Protein AF-A0A5E4IE81-F1 (afdb_monomer)

pLDDT: mean 76.01, std 22.91, range [26.14, 97.25]

Structure (mmCIF, N/CA/C/O backbone):
data_AF-A0A5E4IE81-F1
#
_entry.id   AF-A0A5E4IE81-F1
#
loop_
_atom_site.group_PDB
_atom_site.id
_atom_site.type_symbol
_atom_site.label_atom_id
_atom_site.label_alt_id
_atom_site.label_comp_id
_atom_site.label_asym_id
_atom_site.label_entity_id
_atom_site.label_seq_id
_atom_site.pdbx_PDB_ins_code
_atom_site.Cartn_x
_atom_site.Cartn_y
_atom_site.Cartn_z
_atom_site.occupancy
_atom_site.B_iso_or_equiv
_atom_site.auth_seq_id
_atom_site.auth_comp_id
_atom_site.auth_asym_id
_atom_site.auth_atom_id
_atom_site.pdbx_PDB_model_num
ATOM 1 N N . MET A 1 1 ? -57.853 -5.434 -10.251 1.00 49.66 1 MET A N 1
ATOM 2 C CA . MET A 1 1 ? -56.958 -4.523 -9.493 1.00 49.66 1 MET A CA 1
ATOM 3 C C . MET A 1 1 ? -55.777 -5.216 -8.782 1.00 49.66 1 MET A C 1
ATOM 5 O O . MET A 1 1 ? -55.184 -4.600 -7.914 1.00 49.66 1 MET A O 1
ATOM 9 N N . LYS A 1 2 ? -55.363 -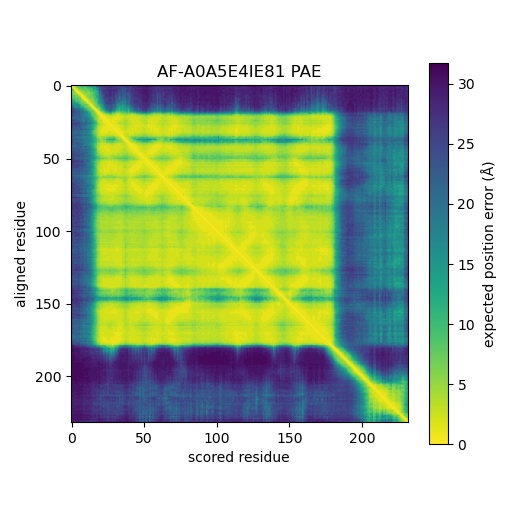6.448 -9.141 1.00 47.16 2 LYS A N 1
ATOM 10 C CA . LYS A 1 2 ? -54.196 -7.113 -8.507 1.00 47.16 2 LYS A CA 1
ATOM 11 C C . LYS A 1 2 ? -52.897 -7.062 -9.327 1.00 47.16 2 LYS A C 1
ATOM 13 O O . LYS A 1 2 ? -51.832 -7.285 -8.775 1.00 47.16 2 LYS A O 1
ATOM 18 N N . ILE A 1 3 ? -52.977 -6.727 -10.617 1.00 51.88 3 ILE A N 1
ATOM 19 C CA . ILE A 1 3 ? -51.816 -6.745 -11.526 1.00 51.88 3 ILE A CA 1
ATOM 20 C C . ILE A 1 3 ? -51.039 -5.414 -11.497 1.00 51.88 3 ILE A C 1
ATOM 22 O O . ILE A 1 3 ? -49.832 -5.402 -11.692 1.00 51.88 3 ILE A O 1
ATOM 26 N N . ILE A 1 4 ? -51.696 -4.298 -11.158 1.00 53.75 4 ILE A N 1
ATOM 27 C CA . ILE A 1 4 ? -51.048 -2.973 -11.114 1.00 53.75 4 ILE A CA 1
ATOM 28 C C . ILE A 1 4 ? -50.139 -2.826 -9.878 1.00 53.75 4 ILE A C 1
ATOM 30 O O . ILE A 1 4 ? -49.124 -2.142 -9.942 1.00 53.75 4 ILE A O 1
ATOM 34 N N . LEU A 1 5 ? -50.435 -3.530 -8.775 1.00 49.44 5 LEU A N 1
ATOM 35 C CA . LEU A 1 5 ? -49.613 -3.468 -7.558 1.00 49.44 5 LEU A CA 1
ATOM 36 C C . LEU A 1 5 ? -48.258 -4.187 -7.710 1.00 49.44 5 LEU A C 1
ATOM 38 O O . LEU A 1 5 ? -47.290 -3.804 -7.063 1.00 49.44 5 LEU A O 1
ATOM 42 N N . ALA A 1 6 ? -48.172 -5.198 -8.582 1.00 52.25 6 ALA A N 1
ATOM 43 C CA . ALA A 1 6 ? -46.935 -5.944 -8.816 1.00 52.25 6 ALA A CA 1
ATOM 44 C C . ALA A 1 6 ? -45.912 -5.150 -9.650 1.00 52.25 6 ALA A C 1
ATOM 46 O O . ALA A 1 6 ? -44.710 -5.318 -9.468 1.00 52.25 6 ALA A O 1
ATOM 47 N N . LEU A 1 7 ? -46.372 -4.240 -10.519 1.00 50.12 7 LEU A N 1
ATOM 48 C CA . LEU A 1 7 ? -45.485 -3.430 -11.362 1.00 50.12 7 LEU A CA 1
ATOM 49 C C . LEU A 1 7 ? -44.763 -2.313 -10.592 1.00 50.12 7 LEU A C 1
ATOM 51 O O . LEU A 1 7 ? -43.668 -1.920 -10.980 1.00 50.12 7 LEU A O 1
ATOM 55 N N . ILE A 1 8 ? -45.335 -1.830 -9.485 1.00 52.66 8 ILE A N 1
ATOM 56 C CA . ILE A 1 8 ? -44.726 -0.767 -8.667 1.00 52.66 8 ILE A CA 1
ATOM 57 C C . ILE A 1 8 ? -43.606 -1.324 -7.770 1.00 52.66 8 ILE A C 1
ATOM 59 O O . ILE A 1 8 ? -42.624 -0.632 -7.521 1.00 52.66 8 ILE A O 1
ATOM 63 N N . VAL A 1 9 ? -43.694 -2.591 -7.345 1.00 52.81 9 VAL A N 1
ATOM 64 C CA . VAL A 1 9 ? -42.666 -3.235 -6.502 1.00 52.81 9 VAL A CA 1
ATOM 65 C C . VAL A 1 9 ? -41.432 -3.655 -7.313 1.00 52.81 9 VAL A C 1
ATOM 67 O O . VAL A 1 9 ? -40.317 -3.591 -6.805 1.00 52.81 9 VAL A O 1
ATOM 70 N N . VAL A 1 10 ? -41.593 -4.008 -8.594 1.00 51.81 10 VAL A N 1
ATOM 71 C CA . VAL A 1 10 ? -40.460 -4.354 -9.478 1.00 51.81 10 VAL A CA 1
ATOM 72 C C . VAL A 1 10 ? -39.675 -3.111 -9.927 1.00 51.81 10 VAL A C 1
ATOM 74 O O . VAL A 1 10 ? -38.474 -3.206 -10.157 1.00 51.81 10 VAL A O 1
ATOM 77 N N . LEU A 1 11 ? -40.299 -1.926 -9.972 1.00 46.25 11 LEU A N 1
ATOM 78 C CA . LEU A 1 11 ? -39.605 -0.681 -10.335 1.00 46.25 11 LEU A CA 1
ATOM 79 C C . LEU A 1 11 ? -38.707 -0.112 -9.217 1.00 46.25 11 LEU A C 1
ATOM 81 O O . LEU A 1 11 ? -37.882 0.755 -9.491 1.00 46.25 11 LEU A O 1
ATOM 85 N N . MET A 1 12 ? -38.847 -0.583 -7.972 1.00 49.00 12 MET A N 1
ATOM 86 C CA . MET A 1 12 ? -38.053 -0.108 -6.826 1.00 49.00 12 MET A CA 1
ATOM 87 C C . MET A 1 12 ? -36.739 -0.882 -6.609 1.00 49.00 12 MET A C 1
ATOM 89 O O . MET A 1 12 ? -36.007 -0.572 -5.674 1.00 49.00 12 MET A O 1
ATOM 93 N N . LEU A 1 13 ? -36.418 -1.879 -7.444 1.00 50.22 13 LEU A N 1
ATOM 94 C CA . LEU A 1 13 ? -35.342 -2.846 -7.172 1.00 50.22 13 LEU A CA 1
ATOM 95 C C . LEU A 1 13 ? -34.022 -2.629 -7.923 1.00 50.22 13 LEU A C 1
ATOM 97 O O . LEU A 1 13 ? -33.132 -3.470 -7.827 1.00 50.22 13 LEU A O 1
ATOM 101 N N . SER A 1 14 ? -33.839 -1.530 -8.651 1.00 43.72 14 SER A N 1
ATOM 102 C CA . SER A 1 14 ? -32.609 -1.382 -9.443 1.00 43.72 14 SER A CA 1
ATOM 103 C C . SER A 1 14 ? -32.231 0.063 -9.732 1.00 43.72 14 SER A C 1
ATOM 105 O O . SER A 1 14 ? -31.938 0.422 -10.869 1.0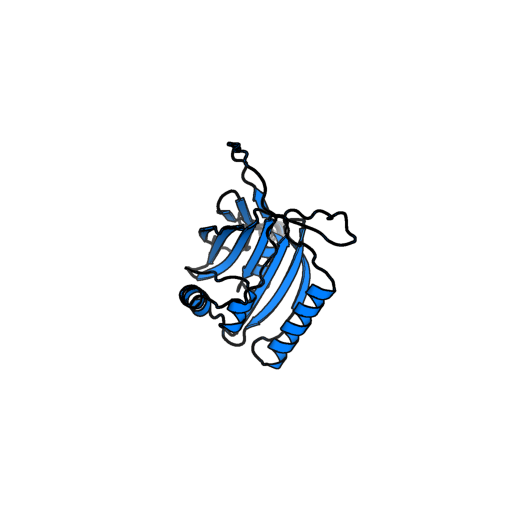0 43.72 14 SER A O 1
ATOM 107 N N . ILE A 1 15 ? -32.182 0.893 -8.692 1.00 46.88 15 ILE A N 1
ATOM 108 C CA . ILE A 1 15 ? -31.248 2.020 -8.701 1.00 46.88 15 ILE A CA 1
ATOM 109 C C . ILE A 1 15 ? -30.020 1.537 -7.939 1.00 46.88 15 ILE A C 1
ATOM 111 O O . ILE A 1 15 ? -29.816 1.860 -6.772 1.00 46.88 15 ILE A O 1
ATOM 115 N N . SER A 1 16 ? -29.205 0.716 -8.602 1.00 47.50 16 SER A N 1
ATOM 116 C CA . SER A 1 16 ? -27.795 0.634 -8.242 1.00 47.50 16 SER A CA 1
ATOM 117 C C . SER A 1 16 ? -27.247 2.024 -8.528 1.00 47.50 16 SER A C 1
ATOM 119 O O . SER A 1 16 ? -26.915 2.337 -9.671 1.00 47.50 16 SER A O 1
ATOM 121 N N . ALA A 1 17 ? -27.266 2.905 -7.529 1.00 47.84 17 ALA A N 1
ATOM 122 C CA . ALA A 1 17 ? -26.530 4.150 -7.592 1.00 47.84 17 ALA A CA 1
ATOM 123 C C . ALA A 1 17 ? -25.060 3.746 -7.728 1.00 47.84 17 ALA A C 1
ATOM 125 O O . ALA A 1 17 ? -24.395 3.444 -6.743 1.00 47.84 17 ALA A O 1
ATOM 126 N N . SER A 1 18 ? -24.588 3.618 -8.969 1.00 51.00 18 SER A N 1
ATOM 127 C CA . SER A 1 18 ? -23.171 3.472 -9.253 1.00 51.00 18 SER A CA 1
ATOM 128 C C . SER A 1 18 ? -22.566 4.799 -8.838 1.00 51.00 18 SER A C 1
ATOM 130 O O . SER A 1 18 ? -22.680 5.785 -9.570 1.00 51.00 18 SER A O 1
ATOM 132 N N . ALA A 1 19 ? -22.020 4.853 -7.623 1.00 62.94 19 ALA A N 1
ATOM 133 C CA . ALA A 1 19 ? -21.201 5.974 -7.213 1.00 62.94 19 ALA A CA 1
ATOM 134 C C . ALA A 1 19 ? -20.136 6.151 -8.300 1.00 62.94 19 ALA A C 1
ATOM 136 O O . ALA A 1 19 ? -19.524 5.186 -8.763 1.00 62.94 19 ALA A O 1
ATOM 137 N N . LYS A 1 20 ? -20.019 7.374 -8.820 1.00 75.38 20 LYS A N 1
ATOM 138 C CA . LYS A 1 20 ? -18.990 7.683 -9.808 1.00 75.38 20 LYS A CA 1
ATOM 139 C C . LYS A 1 20 ? -17.636 7.408 -9.139 1.00 75.38 20 LYS A C 1
ATOM 141 O O . LYS A 1 20 ? -17.453 7.910 -8.030 1.00 75.38 20 LYS A O 1
ATOM 146 N N . PRO A 1 21 ? -16.708 6.680 -9.788 1.00 85.25 21 PRO A N 1
ATOM 147 C CA . PRO A 1 21 ? -15.371 6.503 -9.248 1.00 85.25 21 PRO A CA 1
ATOM 148 C C . PRO A 1 21 ? -14.750 7.860 -8.920 1.00 85.25 21 PRO A C 1
ATOM 150 O O . PRO A 1 21 ? -14.835 8.806 -9.716 1.00 85.25 21 PRO A O 1
ATOM 153 N N . THR A 1 22 ? -14.143 7.952 -7.746 1.00 91.00 22 THR A N 1
ATOM 154 C CA . THR A 1 22 ? -13.286 9.071 -7.382 1.00 91.00 22 THR A CA 1
ATOM 155 C C . THR A 1 22 ? -12.050 9.011 -8.259 1.00 91.00 22 THR A C 1
ATOM 157 O O . THR A 1 22 ? -11.447 7.953 -8.412 1.00 91.00 22 THR A O 1
ATOM 160 N N . VAL A 1 23 ? -11.685 10.150 -8.844 1.00 92.44 23 VAL A N 1
ATOM 161 C CA . VAL A 1 23 ? -10.482 10.292 -9.663 1.00 92.44 23 VAL A CA 1
ATOM 162 C C . VAL A 1 23 ? -9.662 11.445 -9.108 1.00 92.44 23 VAL A C 1
ATOM 164 O O . VAL A 1 23 ? -10.196 12.532 -8.882 1.00 92.44 23 VAL A O 1
ATOM 167 N N . ALA A 1 24 ? -8.375 11.205 -8.905 1.00 92.62 24 ALA A N 1
ATOM 168 C CA . ALA A 1 24 ? -7.398 12.186 -8.460 1.00 92.62 24 ALA A CA 1
ATOM 169 C C . ALA A 1 24 ? -6.121 12.087 -9.305 1.00 92.62 24 ALA A C 1
ATOM 171 O O . ALA A 1 24 ? -5.911 11.111 -10.028 1.00 92.62 24 ALA A O 1
ATOM 172 N N . SER A 1 25 ? -5.264 13.100 -9.210 1.00 93.00 25 SER A N 1
ATOM 173 C CA . SER A 1 25 ? -3.963 13.121 -9.880 1.00 93.00 25 SER A CA 1
ATOM 174 C C . SER A 1 25 ? -2.860 13.332 -8.853 1.00 93.00 25 SER A C 1
ATOM 176 O O . SER A 1 25 ? -2.835 14.368 -8.198 1.00 93.00 25 SER A O 1
ATOM 178 N N . ALA A 1 26 ? -1.949 12.371 -8.734 1.00 88.94 26 ALA A N 1
ATOM 179 C CA . ALA A 1 26 ? -0.774 12.445 -7.874 1.00 88.94 26 ALA A CA 1
ATOM 180 C C .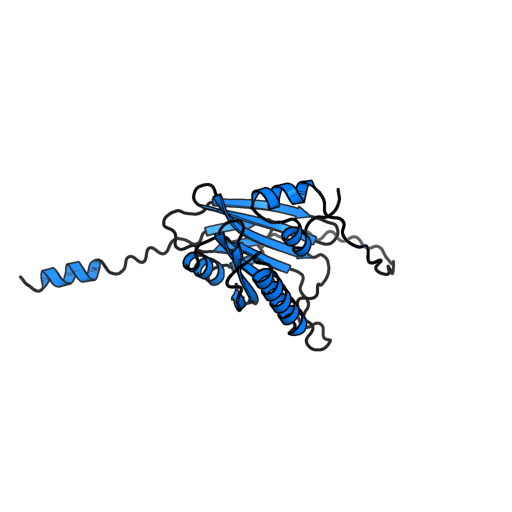 ALA A 1 26 ? 0.478 12.487 -8.764 1.00 88.94 26 ALA A C 1
ATOM 182 O O . ALA A 1 26 ? 0.941 11.466 -9.277 1.00 88.94 26 ALA A O 1
ATOM 183 N N . GLY A 1 27 ? 0.979 13.700 -9.015 1.00 91.56 27 GLY A N 1
ATOM 184 C CA . GLY A 1 27 ? 2.056 13.933 -9.978 1.00 91.56 27 GLY A CA 1
ATOM 185 C C . GLY A 1 27 ? 1.687 13.438 -11.385 1.00 91.56 27 GLY A C 1
ATOM 186 O O . GLY A 1 27 ? 0.639 13.832 -11.899 1.00 91.56 27 GLY A O 1
ATOM 187 N N . PRO A 1 28 ? 2.513 12.588 -12.025 1.00 94.31 28 PRO A N 1
ATOM 188 C CA . PRO A 1 28 ? 2.235 12.063 -13.355 1.00 94.31 28 PRO A CA 1
ATOM 189 C C . PRO A 1 28 ? 1.213 10.921 -13.342 1.00 94.31 28 PRO A C 1
ATOM 191 O O . PRO A 1 28 ? 0.932 10.375 -14.401 1.00 94.31 28 PRO A O 1
ATOM 194 N N . TYR A 1 29 ? 0.634 10.537 -12.203 1.00 95.62 29 TYR A N 1
ATOM 195 C CA . TYR A 1 29 ? -0.295 9.410 -12.118 1.00 95.62 29 TYR A CA 1
ATOM 196 C C . TYR A 1 29 ? -1.739 9.870 -11.913 1.00 95.62 29 TYR A C 1
ATOM 198 O O . TYR A 1 29 ? -2.021 10.720 -11.069 1.00 95.62 29 TYR A O 1
ATOM 206 N N . SER A 1 30 ? -2.669 9.274 -12.656 1.00 96.31 30 SER A N 1
ATOM 207 C CA . SER A 1 30 ? -4.096 9.323 -12.363 1.00 96.31 30 SER A CA 1
ATOM 208 C C . SER A 1 30 ? -4.456 8.142 -11.473 1.00 96.31 30 SER A C 1
ATOM 210 O O . SER A 1 30 ? -4.131 7.002 -11.788 1.00 96.31 30 SER A O 1
ATOM 212 N N . ILE A 1 31 ? -5.115 8.420 -10.355 1.00 95.38 31 ILE A N 1
ATOM 213 C CA . ILE A 1 31 ? -5.592 7.424 -9.401 1.00 95.38 31 ILE A CA 1
ATOM 214 C C . ILE A 1 31 ? -7.110 7.411 -9.493 1.00 95.38 31 ILE A C 1
ATOM 216 O O . ILE A 1 31 ? -7.743 8.460 -9.366 1.00 95.38 31 ILE A O 1
ATOM 220 N N . SER A 1 32 ? -7.695 6.235 -9.684 1.00 95.62 32 SER A N 1
ATOM 221 C CA . SER A 1 32 ? -9.141 6.047 -9.664 1.00 95.62 32 SER A CA 1
ATOM 222 C C . SER A 1 32 ? -9.537 4.903 -8.740 1.00 95.62 32 SER A C 1
ATOM 224 O O . SER A 1 32 ? -8.848 3.890 -8.672 1.00 95.62 32 SER A O 1
ATOM 226 N N . PHE A 1 33 ? -10.620 5.086 -7.990 1.00 95.06 33 PHE A N 1
ATOM 227 C CA . PHE A 1 33 ? -11.182 4.075 -7.094 1.00 95.06 33 PHE A CA 1
ATOM 228 C C . PHE A 1 33 ? -12.642 4.396 -6.774 1.00 95.06 33 PHE A C 1
ATOM 230 O O . PHE A 1 33 ? -13.118 5.510 -6.984 1.00 95.06 33 PHE A O 1
ATOM 237 N N . ASP A 1 34 ? -13.361 3.432 -6.218 1.00 92.50 34 ASP A N 1
ATOM 238 C CA . ASP A 1 34 ? -14.710 3.601 -5.694 1.00 92.50 34 ASP A CA 1
ATOM 239 C C . ASP A 1 34 ? -14.746 3.106 -4.242 1.00 92.50 34 ASP A C 1
ATOM 241 O O . ASP A 1 34 ? -14.199 2.052 -3.916 1.00 92.50 34 ASP A O 1
ATOM 245 N N . LEU A 1 35 ? -15.408 3.845 -3.353 1.00 89.12 35 LEU A N 1
ATOM 246 C CA . LEU A 1 35 ? -15.657 3.410 -1.973 1.00 89.12 35 LEU A CA 1
ATOM 247 C C . LEU A 1 35 ? -17.089 2.900 -1.766 1.00 89.12 35 LEU A C 1
ATOM 249 O O . LEU A 1 35 ? -17.385 2.401 -0.690 1.00 89.12 35 LEU A O 1
ATOM 253 N N . LYS A 1 36 ? -17.988 3.001 -2.755 1.00 84.94 36 LYS A N 1
ATOM 254 C CA . LYS A 1 36 ? -19.429 2.710 -2.618 1.00 84.94 36 LYS A CA 1
ATOM 255 C C . LYS A 1 36 ? -20.091 3.470 -1.464 1.00 84.94 36 LYS A C 1
ATOM 257 O O . LYS A 1 36 ? -21.023 2.984 -0.823 1.00 84.94 36 LYS A O 1
ATOM 262 N N . THR A 1 37 ? -19.629 4.687 -1.209 1.00 77.25 37 THR A N 1
ATOM 263 C CA . THR A 1 37 ? -20.194 5.585 -0.200 1.00 77.25 37 THR A CA 1
ATOM 264 C C . THR A 1 37 ? -21.165 6.577 -0.836 1.00 77.25 37 THR A C 1
ATOM 266 O O . THR A 1 37 ? -21.021 6.964 -1.994 1.00 77.25 37 THR A O 1
ATOM 269 N N . LEU A 1 38 ? -22.169 7.017 -0.067 1.00 67.75 38 LEU A N 1
ATOM 270 C CA . LEU A 1 38 ? -23.079 8.091 -0.495 1.00 67.75 38 LEU A CA 1
ATOM 271 C C . LEU A 1 38 ? -22.364 9.450 -0.556 1.00 67.75 38 LEU A C 1
ATOM 273 O O . LEU A 1 38 ? -22.683 10.279 -1.407 1.00 67.75 38 LEU A O 1
ATOM 277 N N . ASN A 1 39 ? -21.385 9.657 0.329 1.00 77.44 39 ASN A N 1
ATOM 278 C CA . ASN A 1 39 ? -20.531 10.838 0.341 1.00 77.44 39 ASN A CA 1
ATOM 279 C C . ASN A 1 39 ? -19.329 10.600 -0.574 1.00 77.44 39 ASN A C 1
ATOM 281 O O . ASN A 1 39 ? -18.666 9.568 -0.459 1.00 77.44 39 ASN A O 1
ATOM 285 N N . GLN A 1 40 ? -19.039 11.554 -1.458 1.00 82.44 40 GLN A N 1
ATOM 286 C CA . GLN A 1 40 ? -17.809 11.516 -2.247 1.00 82.44 40 GLN A CA 1
ATOM 287 C C . GLN A 1 40 ? -16.622 11.842 -1.332 1.00 82.44 40 GLN A C 1
ATOM 289 O O . GLN A 1 40 ? -16.670 12.871 -0.652 1.00 82.44 40 GLN A O 1
ATOM 294 N N . PRO A 1 41 ? -15.578 10.998 -1.295 1.00 88.06 41 PRO A N 1
ATOM 295 C CA . PRO A 1 41 ? -14.373 11.312 -0.544 1.00 88.06 41 PRO A CA 1
ATOM 296 C C . PRO A 1 41 ? -13.616 12.474 -1.202 1.00 88.06 41 PRO A C 1
ATOM 298 O O . PRO A 1 41 ? -13.632 12.617 -2.430 1.00 88.06 41 PRO A O 1
ATOM 301 N N . SER A 1 42 ? -12.924 13.282 -0.400 1.00 89.06 42 SER A N 1
ATOM 302 C CA . SER A 1 42 ? -11.905 14.212 -0.897 1.00 89.06 42 SER A CA 1
ATOM 303 C C . SER A 1 42 ? -10.563 13.499 -1.022 1.00 89.06 42 SER A C 1
ATOM 305 O O . SER A 1 42 ? -10.293 12.520 -0.327 1.00 89.06 42 SER A O 1
ATOM 307 N N . VAL A 1 43 ? -9.717 13.978 -1.935 1.00 90.31 43 VAL A N 1
ATOM 308 C CA . VAL A 1 43 ? -8.355 13.466 -2.099 1.00 90.31 43 VAL A CA 1
ATOM 309 C C . VAL A 1 43 ? -7.381 14.632 -2.048 1.00 90.31 43 VAL A C 1
ATOM 311 O O . VAL A 1 43 ? -7.493 15.567 -2.842 1.00 90.31 43 VAL A O 1
ATOM 314 N N . ILE A 1 44 ? -6.433 14.567 -1.119 1.00 87.38 44 ILE A N 1
ATOM 315 C CA . ILE A 1 44 ? -5.324 15.514 -1.001 1.00 87.38 44 ILE A CA 1
ATOM 316 C C . ILE A 1 44 ? -4.073 14.835 -1.535 1.00 87.38 44 ILE A C 1
ATOM 318 O O . ILE A 1 44 ? -3.767 13.710 -1.148 1.00 87.38 44 ILE A O 1
ATOM 322 N N . THR A 1 45 ? -3.346 15.513 -2.417 1.00 85.25 45 THR A N 1
ATOM 323 C CA . THR A 1 45 ? -2.158 14.947 -3.056 1.00 85.25 45 THR A CA 1
ATOM 324 C C . THR A 1 45 ? -0.914 15.759 -2.754 1.00 85.25 45 THR A C 1
ATOM 326 O O . THR A 1 45 ? -0.954 16.989 -2.771 1.00 85.25 45 THR A O 1
ATOM 329 N N . SER A 1 46 ? 0.203 15.075 -2.549 1.00 85.81 46 SER A N 1
ATOM 330 C CA . SER A 1 46 ? 1.524 15.674 -2.359 1.00 85.81 46 SER A CA 1
ATOM 331 C C . SER A 1 46 ? 2.584 14.851 -3.087 1.00 85.81 46 SER A C 1
ATOM 333 O O . SER A 1 46 ? 2.294 13.798 -3.665 1.00 85.81 46 SER A O 1
ATOM 335 N N . SER A 1 47 ? 3.817 15.350 -3.103 1.00 84.31 47 SER A N 1
ATOM 336 C CA . SER A 1 47 ? 4.961 14.611 -3.620 1.00 84.31 47 SER A CA 1
ATOM 337 C C . SER A 1 47 ? 6.223 14.949 -2.850 1.00 84.31 47 SER A C 1
ATOM 339 O O . SER A 1 47 ? 6.413 16.104 -2.465 1.00 84.31 47 SER A O 1
ATOM 341 N N . GLU A 1 48 ? 7.101 13.970 -2.723 1.00 83.56 48 GLU A N 1
ATOM 342 C CA . GLU A 1 48 ? 8.432 14.105 -2.142 1.00 83.56 48 GLU A CA 1
ATOM 343 C C . GLU A 1 48 ? 9.445 13.425 -3.062 1.00 83.56 48 GLU A C 1
ATOM 345 O O . GLU A 1 48 ? 9.100 12.522 -3.819 1.00 83.56 48 GLU A O 1
ATOM 350 N N . SER A 1 49 ? 10.692 13.878 -3.058 1.00 84.94 49 SER A N 1
ATOM 351 C CA . SER A 1 49 ? 11.743 13.278 -3.877 1.00 84.94 49 SER A CA 1
ATOM 352 C C . SER A 1 49 ? 13.036 13.191 -3.097 1.00 84.94 49 SER A C 1
ATOM 354 O O . SER A 1 49 ? 13.437 14.171 -2.468 1.00 84.94 49 SER A O 1
ATOM 356 N N . ASP A 1 50 ? 13.719 12.068 -3.239 1.00 87.25 50 ASP A N 1
ATOM 357 C CA . ASP A 1 50 ? 15.092 11.881 -2.797 1.00 87.25 50 ASP A CA 1
ATOM 358 C C . ASP A 1 50 ? 15.999 11.573 -4.006 1.00 87.25 50 ASP A C 1
ATOM 360 O O . ASP A 1 50 ? 15.625 11.757 -5.168 1.00 87.25 50 ASP A O 1
ATOM 364 N N . ASN A 1 51 ? 17.237 11.153 -3.741 1.00 85.81 51 ASN A N 1
ATOM 365 C CA . ASN A 1 51 ? 18.203 10.848 -4.799 1.00 85.81 51 ASN A CA 1
ATOM 366 C C . ASN A 1 51 ? 17.884 9.550 -5.567 1.00 85.81 51 ASN A C 1
ATOM 368 O O . ASN A 1 51 ? 18.422 9.333 -6.654 1.00 85.81 51 ASN A O 1
ATOM 372 N N . GLU A 1 52 ? 17.046 8.676 -5.018 1.00 87.50 52 GLU A N 1
ATOM 373 C CA . GLU A 1 52 ? 16.775 7.330 -5.531 1.00 87.50 52 GLU A CA 1
ATOM 374 C C . GLU A 1 52 ? 15.362 7.199 -6.111 1.00 87.50 52 GLU A C 1
ATOM 376 O O . GLU A 1 52 ? 15.122 6.322 -6.947 1.00 87.50 52 GLU A O 1
ATOM 381 N N . SER A 1 53 ? 14.433 8.065 -5.708 1.00 88.62 53 SER A N 1
ATOM 382 C CA . SER A 1 53 ? 13.014 7.929 -6.008 1.00 88.62 53 SER A CA 1
ATOM 38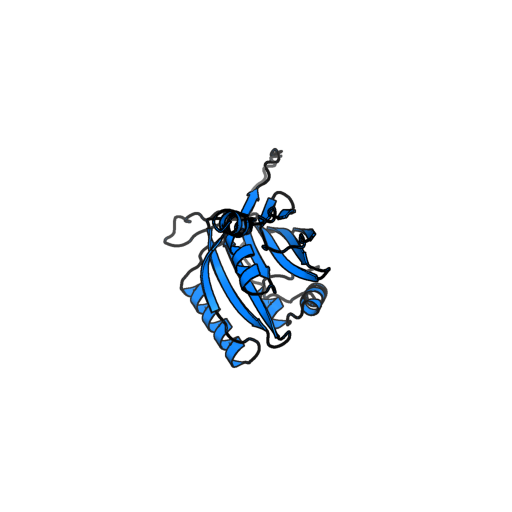3 C C . SER A 1 53 ? 12.218 9.231 -5.878 1.00 88.62 53 SER A C 1
ATOM 385 O O . SER A 1 53 ? 12.616 10.192 -5.217 1.00 88.62 53 SER A O 1
ATOM 387 N N . ILE A 1 54 ? 11.050 9.247 -6.520 1.00 91.06 54 ILE A N 1
ATOM 388 C CA . ILE A 1 54 ? 10.005 10.251 -6.309 1.00 91.06 54 ILE A CA 1
ATOM 389 C C . ILE A 1 54 ? 8.761 9.543 -5.784 1.00 91.06 54 ILE A C 1
ATOM 391 O O . ILE A 1 54 ? 8.293 8.564 -6.366 1.00 91.06 54 ILE A O 1
ATOM 395 N N . TRP A 1 55 ? 8.215 10.079 -4.707 1.00 90.12 55 TRP A N 1
ATOM 396 C CA . TRP A 1 55 ? 7.043 9.604 -4.001 1.00 90.12 55 TRP A CA 1
ATOM 397 C C . TRP A 1 55 ? 5.862 10.505 -4.339 1.00 90.12 55 TRP A C 1
ATOM 399 O O . TRP A 1 55 ? 5.943 11.725 -4.200 1.00 90.12 55 TRP A O 1
ATOM 409 N N . TYR A 1 56 ? 4.755 9.914 -4.774 1.00 91.00 56 TYR A N 1
ATOM 410 C CA . TYR A 1 56 ? 3.501 10.611 -5.033 1.00 91.00 56 TYR A CA 1
ATOM 411 C C . TYR A 1 56 ? 2.414 10.069 -4.119 1.00 91.00 56 TYR A C 1
ATOM 413 O O . TYR A 1 56 ? 2.212 8.860 -4.022 1.00 91.00 56 TYR A O 1
ATOM 421 N N . TYR A 1 57 ? 1.695 10.977 -3.478 1.00 90.00 57 TYR A N 1
ATOM 422 C CA . TYR A 1 57 ? 0.758 10.662 -2.414 1.00 90.00 57 TYR A CA 1
ATOM 423 C C . TYR A 1 57 ? -0.652 11.043 -2.802 1.00 90.00 57 TYR A C 1
ATOM 425 O O . TYR A 1 57 ? -0.874 12.111 -3.374 1.00 90.00 57 TYR A O 1
ATOM 433 N N . ALA A 1 58 ? -1.606 10.218 -2.394 1.00 89.44 58 ALA A N 1
ATOM 434 C CA . ALA A 1 58 ? -3.014 10.562 -2.347 1.00 89.44 58 ALA A CA 1
ATOM 435 C C . ALA A 1 58 ? -3.614 10.126 -1.006 1.00 89.44 58 ALA A C 1
ATOM 437 O O . ALA A 1 58 ? -3.810 8.937 -0.749 1.00 89.44 58 ALA A O 1
ATOM 438 N N . SER A 1 59 ? -3.923 11.105 -0.162 1.00 92.06 59 SER A N 1
ATOM 439 C CA . SER A 1 59 ? -4.661 10.933 1.087 1.00 92.06 59 SER A CA 1
ATOM 440 C C . SER A 1 59 ? -6.152 11.031 0.801 1.00 92.06 59 SER A C 1
ATOM 442 O O . SER A 1 59 ? -6.638 12.071 0.358 1.00 92.06 59 SER A O 1
ATOM 444 N N . VAL A 1 60 ? -6.875 9.942 1.040 1.00 89.69 60 VAL A N 1
ATOM 445 C CA . VAL A 1 60 ? -8.325 9.846 0.877 1.00 89.69 60 VAL A CA 1
ATOM 446 C C . VAL A 1 60 ? -8.990 10.209 2.195 1.00 89.69 60 VAL A C 1
ATOM 448 O O . VAL A 1 60 ? -8.772 9.554 3.218 1.00 89.69 60 VAL A O 1
ATOM 451 N N . GLU A 1 61 ? -9.831 11.233 2.157 1.00 88.62 61 GLU A N 1
ATOM 452 C CA . GLU A 1 61 ? -10.535 11.758 3.316 1.00 88.62 61 GLU A CA 1
ATOM 453 C C . GLU A 1 61 ? -12.043 11.526 3.206 1.00 88.62 61 GLU A C 1
ATOM 455 O O . GLU A 1 61 ? -12.674 11.784 2.178 1.00 88.62 61 GLU A O 1
ATOM 460 N N . LEU A 1 62 ? -12.631 11.061 4.306 1.00 86.94 62 LEU A N 1
ATOM 461 C CA . LEU A 1 62 ? -14.070 10.923 4.481 1.00 86.94 62 LEU A CA 1
ATOM 462 C C . LEU A 1 62 ? -14.456 11.596 5.798 1.00 86.94 62 LEU A C 1
ATOM 464 O O . LEU A 1 62 ? -13.830 11.354 6.828 1.00 86.94 62 LEU A O 1
ATOM 468 N N . ASP A 1 63 ? -15.461 12.471 5.757 1.00 85.88 63 ASP A N 1
ATOM 469 C CA . ASP A 1 63 ? -15.922 13.244 6.918 1.00 85.88 63 ASP A CA 1
ATOM 470 C C . ASP A 1 63 ? -14.778 13.989 7.651 1.00 85.88 63 ASP A C 1
ATOM 472 O O . ASP A 1 63 ? -14.715 14.021 8.882 1.00 85.88 63 ASP A O 1
ATOM 476 N N . ASN A 1 64 ? -13.863 14.597 6.879 1.00 77.19 64 ASN A N 1
ATOM 477 C CA . ASN A 1 64 ? -12.662 15.315 7.344 1.00 77.19 64 ASN A CA 1
ATOM 478 C C . ASN A 1 64 ? -11.658 14.453 8.133 1.00 77.19 64 ASN A C 1
ATOM 480 O O . ASN A 1 64 ? -10.926 14.966 8.982 1.00 77.19 64 ASN A O 1
ATOM 484 N N . LYS A 1 65 ? -11.634 13.140 7.891 1.00 82.56 65 LYS A N 1
ATOM 485 C CA . LYS A 1 65 ? -10.628 12.227 8.441 1.00 82.56 65 LYS A CA 1
ATOM 486 C C . LYS A 1 65 ? -9.964 11.448 7.322 1.00 82.56 65 LYS A C 1
ATOM 488 O O . LYS A 1 65 ? -10.654 10.911 6.458 1.00 82.56 65 LYS A O 1
ATOM 493 N N . THR A 1 66 ? -8.644 11.317 7.384 1.00 85.75 66 THR A N 1
ATOM 494 C CA . THR A 1 66 ? -7.899 10.420 6.499 1.00 85.75 66 THR A CA 1
ATOM 495 C C . THR A 1 66 ? -8.268 8.975 6.809 1.00 85.75 66 THR A C 1
ATOM 497 O O . THR A 1 66 ? -8.093 8.502 7.933 1.00 85.75 66 THR A O 1
ATOM 500 N N . VAL A 1 67 ? -8.791 8.277 5.806 1.00 88.50 67 VAL A N 1
ATOM 501 C CA . VAL A 1 67 ? -9.249 6.882 5.911 1.00 88.50 67 VAL A CA 1
ATOM 502 C C . VAL A 1 67 ? -8.431 5.932 5.042 1.00 88.50 67 VAL A C 1
ATOM 504 O O . VAL A 1 67 ? -8.412 4.726 5.293 1.00 88.50 67 VAL A O 1
ATOM 507 N N . ALA A 1 68 ? -7.734 6.455 4.034 1.00 92.75 68 ALA A N 1
ATOM 508 C CA . ALA A 1 68 ? -6.745 5.710 3.273 1.00 92.75 68 ALA A CA 1
ATOM 509 C C . ALA A 1 68 ? -5.627 6.631 2.772 1.00 92.75 68 ALA A C 1
ATOM 511 O O . ALA A 1 68 ? -5.854 7.813 2.522 1.00 92.75 68 ALA A O 1
ATOM 512 N N . GLY A 1 69 ? -4.434 6.077 2.605 1.00 93.56 69 GLY A N 1
ATOM 513 C CA . GLY A 1 69 ? -3.315 6.688 1.904 1.00 93.56 69 GLY A CA 1
ATOM 514 C C . GLY A 1 69 ? -2.872 5.773 0.771 1.00 93.56 69 GLY A C 1
ATOM 515 O O . GLY A 1 69 ? -2.783 4.559 0.958 1.00 93.56 69 GLY A O 1
ATOM 516 N N . ILE A 1 70 ? -2.621 6.355 -0.396 1.00 95.94 70 ILE A N 1
ATOM 517 C CA . ILE A 1 70 ? -2.089 5.672 -1.575 1.00 95.94 70 ILE A CA 1
ATOM 518 C C . ILE A 1 70 ? -0.748 6.325 -1.905 1.00 95.94 70 ILE A C 1
ATOM 520 O O . ILE A 1 70 ? -0.698 7.525 -2.179 1.00 95.94 70 ILE A O 1
ATOM 524 N N . GLY A 1 71 ? 0.322 5.541 -1.853 1.00 94.44 71 GLY A N 1
ATOM 525 C CA . GLY A 1 71 ? 1.673 5.936 -2.231 1.00 94.44 71 GLY A CA 1
ATOM 526 C C . GLY A 1 71 ? 2.066 5.306 -3.562 1.00 94.44 71 GLY A C 1
ATOM 527 O O . GLY A 1 71 ? 1.886 4.106 -3.764 1.00 94.44 71 GLY A O 1
ATOM 528 N N . ILE A 1 72 ? 2.612 6.110 -4.470 1.00 96.94 72 ILE A N 1
ATOM 529 C CA . ILE A 1 72 ? 3.206 5.660 -5.731 1.00 96.94 72 ILE A CA 1
ATOM 530 C C . ILE A 1 72 ? 4.670 6.072 -5.717 1.00 96.94 72 ILE A C 1
ATOM 532 O O . ILE A 1 72 ? 4.988 7.260 -5.719 1.00 96.94 72 ILE A O 1
ATOM 536 N N . ILE A 1 73 ? 5.553 5.085 -5.710 1.00 95.44 73 ILE A N 1
ATOM 537 C CA . ILE A 1 73 ? 6.996 5.273 -5.603 1.00 95.44 73 ILE A CA 1
ATOM 538 C C . ILE A 1 73 ? 7.599 4.999 -6.966 1.00 95.44 73 ILE A C 1
ATOM 540 O O . ILE A 1 73 ? 7.514 3.876 -7.458 1.00 95.44 73 ILE A O 1
ATOM 544 N N . SER A 1 74 ? 8.202 6.016 -7.566 1.00 94.56 74 SER A N 1
ATOM 545 C CA . SER A 1 74 ? 8.888 5.936 -8.850 1.00 94.56 74 SER A CA 1
ATOM 546 C C . SER A 1 74 ? 10.395 5.962 -8.621 1.00 94.56 74 SER A C 1
ATOM 548 O O . SER A 1 74 ? 10.966 7.022 -8.375 1.00 94.56 74 SER A O 1
ATOM 550 N N . TYR A 1 75 ? 1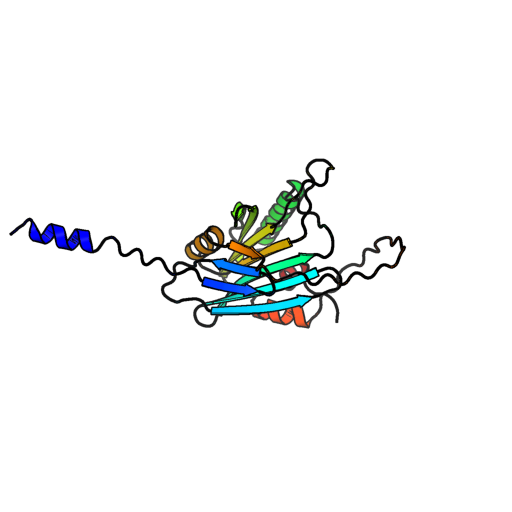1.042 4.806 -8.718 1.00 92.06 75 TYR A N 1
ATOM 551 C CA . TYR A 1 75 ? 12.482 4.647 -8.548 1.00 92.06 75 TYR A CA 1
ATOM 552 C C . TYR A 1 75 ? 13.260 5.026 -9.811 1.00 92.06 75 TYR A C 1
ATOM 554 O O . TYR A 1 75 ? 12.869 4.712 -10.941 1.00 92.06 75 TYR A O 1
ATOM 562 N N . ASN A 1 76 ? 14.425 5.639 -9.611 1.00 90.38 76 ASN A N 1
ATOM 563 C CA . ASN A 1 76 ? 15.373 5.942 -10.681 1.00 90.38 76 ASN A CA 1
ATOM 564 C C . ASN A 1 76 ? 15.942 4.645 -11.289 1.00 90.38 76 ASN A C 1
ATOM 566 O O . ASN A 1 76 ? 16.025 4.506 -12.518 1.00 90.38 76 ASN A O 1
ATOM 570 N N . ASP A 1 77 ? 16.228 3.656 -10.438 1.00 91.12 77 ASP A N 1
ATOM 571 C CA . ASP A 1 77 ? 16.815 2.361 -10.791 1.00 91.12 77 ASP A CA 1
ATOM 572 C C . ASP A 1 77 ? 15.867 1.177 -10.558 1.00 91.12 77 ASP A C 1
ATOM 574 O O . ASP A 1 77 ? 14.894 1.264 -9.812 1.00 91.12 77 ASP A O 1
ATOM 578 N N . TRP A 1 78 ? 16.162 0.052 -11.216 1.00 89.00 78 TRP A N 1
ATOM 579 C CA . TRP A 1 78 ? 15.414 -1.198 -11.059 1.00 89.00 78 TRP A CA 1
ATOM 580 C C . TRP A 1 78 ? 15.552 -1.753 -9.640 1.00 89.00 78 TRP A C 1
ATOM 582 O O . TRP A 1 78 ? 16.661 -2.040 -9.192 1.00 89.00 78 TRP A O 1
ATOM 592 N N . GLN A 1 79 ? 14.419 -1.965 -8.979 1.00 91.75 79 GLN A N 1
ATOM 593 C CA . GLN A 1 79 ? 14.329 -2.538 -7.639 1.00 91.75 79 GLN A CA 1
ATOM 594 C C . GLN A 1 79 ? 13.897 -4.000 -7.692 1.00 91.75 79 GLN A C 1
ATOM 596 O O . GLN A 1 79 ? 13.256 -4.422 -8.655 1.00 91.75 79 GLN A O 1
ATOM 601 N N . ASP A 1 80 ? 14.210 -4.768 -6.646 1.00 89.69 80 ASP A N 1
ATOM 602 C CA . ASP A 1 80 ? 13.670 -6.119 -6.483 1.00 89.69 80 ASP A CA 1
ATOM 603 C C . ASP A 1 80 ? 12.150 -6.058 -6.262 1.00 89.69 80 ASP A C 1
ATOM 605 O O . ASP A 1 80 ? 11.663 -5.561 -5.247 1.00 89.69 80 ASP A O 1
ATOM 609 N N . ALA A 1 81 ? 11.407 -6.590 -7.230 1.00 90.00 81 ALA A N 1
ATOM 610 C CA . ALA A 1 81 ? 9.950 -6.649 -7.255 1.00 90.00 81 ALA A CA 1
ATOM 611 C C . ALA A 1 81 ? 9.411 -8.056 -6.935 1.00 90.00 81 ALA A C 1
ATOM 613 O O . ALA A 1 81 ? 8.295 -8.430 -7.319 1.00 90.00 81 ALA A O 1
ATOM 614 N N . THR A 1 82 ? 10.218 -8.893 -6.280 1.00 87.25 82 THR A N 1
ATOM 615 C CA . THR A 1 82 ? 9.897 -10.300 -6.038 1.00 87.25 82 THR A CA 1
ATOM 616 C C . THR A 1 82 ? 9.132 -10.502 -4.730 1.00 87.25 82 THR A C 1
ATOM 618 O O . THR A 1 82 ? 9.693 -10.459 -3.635 1.00 87.25 82 THR A O 1
ATOM 621 N N . PHE A 1 83 ? 7.859 -10.896 -4.827 1.00 85.50 83 PHE A N 1
ATOM 622 C CA . PHE A 1 83 ? 7.109 -11.476 -3.700 1.00 85.50 83 PHE A CA 1
ATOM 623 C C . PHE A 1 83 ? 7.501 -12.938 -3.456 1.00 85.50 83 PHE A C 1
ATOM 625 O O . PHE A 1 83 ? 6.720 -13.872 -3.679 1.00 85.50 83 PHE A O 1
ATOM 632 N N . SER A 1 84 ? 8.755 -13.138 -3.048 1.00 82.19 84 SER A N 1
ATOM 633 C CA . SER A 1 84 ? 9.329 -14.459 -2.796 1.00 82.19 84 SER A CA 1
ATOM 634 C C . SER A 1 84 ? 8.634 -15.163 -1.628 1.00 82.19 84 SER A C 1
ATOM 636 O O . SER A 1 84 ? 8.164 -14.534 -0.684 1.00 82.19 84 SER A O 1
ATOM 638 N N . SER A 1 85 ? 8.635 -16.498 -1.626 1.00 81.50 85 SER A N 1
ATOM 639 C CA . SER A 1 85 ? 8.140 -17.269 -0.478 1.00 81.50 85 SER A CA 1
ATOM 640 C C . SER A 1 85 ? 8.873 -16.924 0.822 1.00 81.50 85 SER A C 1
ATOM 642 O O . SER A 1 85 ? 8.284 -17.001 1.895 1.00 81.50 85 SER A O 1
ATOM 644 N N . THR A 1 86 ? 10.151 -16.545 0.733 1.00 78.75 86 THR A N 1
ATOM 645 C CA . THR A 1 86 ? 10.961 -16.149 1.889 1.00 78.75 86 THR A CA 1
ATOM 646 C C . THR A 1 86 ? 10.503 -14.808 2.451 1.00 78.75 86 THR A C 1
ATOM 648 O O . THR A 1 86 ? 10.274 -14.719 3.654 1.00 78.75 86 THR A O 1
ATOM 651 N N . SER A 1 87 ? 10.312 -13.788 1.607 1.00 79.38 87 SER A N 1
ATOM 652 C CA . SER A 1 87 ? 9.821 -12.475 2.048 1.00 79.38 87 SER A CA 1
ATOM 653 C C . SER A 1 87 ? 8.395 -12.567 2.589 1.00 79.38 87 SER A C 1
ATOM 655 O O . SER A 1 87 ? 8.145 -12.086 3.693 1.00 79.38 87 SER A O 1
ATOM 657 N N . THR A 1 88 ? 7.496 -13.291 1.910 1.00 84.31 88 THR A N 1
ATOM 658 C CA . THR A 1 88 ? 6.147 -13.573 2.429 1.00 84.31 88 THR A CA 1
ATOM 659 C C . THR A 1 88 ? 6.218 -14.273 3.795 1.00 84.31 88 THR A C 1
ATOM 661 O O . THR A 1 88 ? 5.529 -13.879 4.732 1.00 84.31 88 THR A O 1
ATOM 664 N N . ARG A 1 89 ? 7.083 -15.286 3.959 1.00 82.12 89 ARG A N 1
ATOM 665 C CA . ARG A 1 89 ? 7.232 -16.008 5.235 1.00 82.12 89 ARG A CA 1
ATOM 666 C C . ARG A 1 89 ? 7.749 -15.113 6.360 1.00 82.12 89 ARG A C 1
ATOM 668 O O . ARG A 1 89 ? 7.279 -15.246 7.484 1.00 82.12 89 ARG A O 1
ATOM 675 N N . LEU A 1 90 ? 8.701 -14.223 6.081 1.00 84.44 90 LEU A N 1
ATOM 676 C CA . LEU A 1 90 ? 9.202 -13.271 7.076 1.00 84.44 90 LEU A CA 1
ATOM 677 C C . LEU A 1 90 ? 8.109 -12.294 7.525 1.00 84.44 90 LEU A C 1
ATOM 679 O O . LEU A 1 90 ? 8.018 -12.014 8.717 1.00 84.44 90 LEU A O 1
ATOM 683 N N . LYS A 1 91 ? 7.241 -11.844 6.610 1.00 88.62 91 LYS A N 1
ATOM 684 C CA . LYS A 1 91 ? 6.075 -11.019 6.962 1.00 88.62 91 LYS A CA 1
ATOM 685 C C . LYS A 1 91 ? 5.091 -11.761 7.862 1.00 88.62 91 LYS A C 1
ATOM 687 O O . LYS A 1 91 ? 4.671 -11.206 8.869 1.00 88.62 91 LYS A O 1
ATOM 692 N N . VAL A 1 92 ? 4.777 -13.023 7.555 1.00 89.06 92 VAL A N 1
ATOM 693 C CA . VAL A 1 92 ? 3.911 -13.850 8.419 1.00 89.06 92 VAL A CA 1
ATOM 694 C C . VAL A 1 92 ? 4.503 -13.980 9.822 1.00 89.06 92 VAL A C 1
ATOM 696 O O . VAL A 1 92 ? 3.814 -13.704 10.794 1.00 89.06 92 VAL A O 1
ATOM 699 N N . LEU A 1 93 ? 5.797 -14.303 9.935 1.00 88.12 93 LEU A N 1
ATOM 700 C CA . LEU A 1 93 ? 6.463 -14.411 11.238 1.00 88.12 93 LEU A CA 1
ATOM 701 C C . LEU A 1 93 ? 6.428 -13.096 12.030 1.00 88.12 93 LEU A C 1
ATOM 703 O O . LEU A 1 93 ? 6.279 -13.117 13.248 1.00 88.12 93 LEU A O 1
ATOM 707 N N . LEU A 1 94 ? 6.563 -11.954 11.351 1.00 91.38 94 LEU A N 1
ATOM 708 C CA . LEU A 1 94 ? 6.450 -10.643 11.989 1.00 91.38 94 LEU A CA 1
ATOM 709 C C . LEU A 1 94 ? 5.026 -10.374 12.490 1.00 91.38 94 LEU A C 1
ATOM 711 O O . LEU A 1 94 ? 4.856 -9.856 13.592 1.00 91.38 94 LEU A O 1
ATOM 715 N N . LEU A 1 95 ? 4.013 -10.708 11.690 1.00 92.12 95 LEU A N 1
ATOM 716 C CA . LEU A 1 95 ? 2.611 -10.562 12.071 1.00 92.12 95 LEU A CA 1
ATOM 717 C C . LEU A 1 95 ? 2.256 -11.438 13.272 1.00 92.12 95 LEU A C 1
ATOM 719 O O . LEU A 1 95 ? 1.625 -10.952 14.210 1.00 92.12 95 LEU A O 1
ATOM 723 N N . ASP A 1 96 ? 2.719 -12.686 13.278 1.00 92.94 96 ASP A N 1
ATOM 724 C CA . ASP A 1 96 ? 2.536 -13.605 14.401 1.00 92.94 96 ASP A CA 1
ATOM 725 C C . ASP A 1 96 ? 3.195 -13.049 15.669 1.00 92.94 96 ASP A C 1
ATOM 727 O O . ASP A 1 96 ? 2.543 -12.957 16.707 1.00 92.94 96 ASP A O 1
ATOM 731 N N . ALA A 1 97 ? 4.440 -12.568 15.574 1.00 91.69 97 ALA A N 1
ATOM 732 C CA . ALA A 1 97 ? 5.144 -11.969 16.707 1.00 91.69 97 ALA A CA 1
ATOM 733 C C . ALA A 1 97 ? 4.414 -10.738 17.278 1.00 91.69 97 ALA A C 1
ATOM 735 O O . ALA A 1 97 ? 4.323 -10.586 18.496 1.00 91.69 97 ALA A O 1
ATOM 736 N N . LYS A 1 98 ? 3.858 -9.875 16.417 1.00 92.50 98 LYS A N 1
ATOM 737 C CA . LYS A 1 98 ? 3.059 -8.709 16.838 1.00 92.50 98 LYS A CA 1
ATOM 738 C C . LYS A 1 98 ? 1.720 -9.105 17.461 1.00 92.50 98 LYS A C 1
ATOM 740 O O . LYS A 1 98 ? 1.209 -8.410 18.337 1.00 92.50 98 LYS A O 1
ATOM 745 N N . ASN A 1 99 ? 1.123 -10.199 16.998 1.00 95.00 99 ASN A N 1
ATOM 746 C CA . ASN A 1 99 ? -0.101 -10.733 17.582 1.00 95.00 99 ASN A CA 1
ATOM 747 C C . ASN A 1 99 ? 0.173 -11.344 18.965 1.00 95.00 99 ASN A C 1
ATOM 749 O O . ASN A 1 99 ? -0.569 -11.094 19.911 1.00 95.00 99 ASN A O 1
ATOM 753 N N . GLU A 1 100 ? 1.281 -12.073 19.115 1.00 94.88 100 GLU A N 1
ATOM 754 C CA . GLU A 1 100 ? 1.733 -12.626 20.398 1.00 94.88 100 GLU A CA 1
ATOM 755 C C . GLU A 1 100 ? 2.117 -11.538 21.411 1.00 94.88 100 GLU A C 1
ATOM 757 O O . GLU A 1 100 ? 1.831 -11.686 22.601 1.00 94.88 100 GLU A O 1
ATOM 762 N N . SER A 1 101 ? 2.717 -10.429 20.961 1.00 94.19 101 SER A N 1
ATOM 763 C CA . SER A 1 101 ? 3.019 -9.276 21.823 1.00 94.19 101 SER A CA 1
ATOM 764 C C . SER A 1 101 ? 1.776 -8.462 22.207 1.00 94.19 101 SER A C 1
ATOM 766 O O . SER A 1 101 ? 1.844 -7.631 23.114 1.00 94.19 101 SER A O 1
ATOM 768 N N . GLY A 1 102 ? 0.638 -8.706 21.550 1.00 90.62 102 GLY A N 1
ATOM 769 C CA . GLY A 1 102 ? -0.608 -7.970 21.751 1.00 90.62 102 GLY A CA 1
ATOM 770 C C . GLY A 1 102 ? -0.640 -6.596 21.076 1.00 90.62 102 GLY A C 1
ATOM 771 O O . GLY A 1 102 ? -1.537 -5.808 21.369 1.00 90.62 102 GLY A O 1
ATOM 772 N N . GLU A 1 103 ? 0.306 -6.289 20.183 1.00 92.56 103 GLU A N 1
ATOM 773 C CA . GLU A 1 103 ? 0.316 -5.046 19.395 1.00 92.56 103 GLU A CA 1
ATOM 774 C C . GLU A 1 103 ? -0.796 -5.025 18.339 1.00 92.56 103 GLU A C 1
ATOM 776 O O . GLU A 1 103 ? -1.380 -3.974 18.049 1.00 92.56 103 GLU A O 1
ATOM 781 N N . ILE A 1 104 ? -1.103 -6.193 17.771 1.00 95.94 104 ILE A N 1
ATOM 782 C CA . ILE A 1 104 ? -2.178 -6.385 16.796 1.00 95.94 104 ILE A CA 1
ATOM 783 C C . ILE A 1 104 ? -3.024 -7.603 17.162 1.00 95.94 104 ILE A C 1
ATOM 785 O O . ILE A 1 104 ? -2.649 -8.406 18.012 1.00 95.94 104 ILE A O 1
ATOM 789 N N . ARG A 1 105 ? -4.175 -7.744 16.507 1.00 97.06 105 ARG A N 1
ATOM 790 C CA . ARG A 1 105 ? -5.035 -8.928 16.580 1.00 97.06 105 ARG A CA 1
ATOM 791 C C . ARG A 1 105 ? -5.500 -9.343 15.197 1.00 97.06 105 ARG A C 1
ATOM 793 O O . ARG A 1 105 ? -5.578 -8.510 14.295 1.00 97.06 105 ARG A O 1
ATOM 800 N N . ASP A 1 106 ? -5.841 -10.620 15.073 1.00 95.56 106 ASP A N 1
ATOM 801 C CA . ASP A 1 106 ? -6.416 -11.223 13.868 1.00 95.56 106 ASP A CA 1
ATOM 802 C C . ASP A 1 106 ? -5.621 -10.915 12.580 1.00 95.56 106 ASP A C 1
ATOM 804 O O . ASP A 1 106 ? -6.217 -10.495 11.581 1.00 95.56 106 ASP A O 1
ATOM 808 N N . PRO A 1 107 ? -4.277 -11.070 12.573 1.00 96.56 107 PRO A N 1
ATOM 809 C CA . PRO A 1 107 ? -3.495 -10.780 11.386 1.00 96.56 107 PRO A CA 1
ATOM 810 C C . PRO A 1 107 ? -3.813 -11.753 10.252 1.00 96.56 107 PRO A C 1
ATOM 812 O O . PRO A 1 107 ? -3.991 -12.957 10.441 1.00 96.56 107 PRO A O 1
ATOM 815 N N . THR A 1 108 ? -3.813 -11.227 9.038 1.00 96.38 108 THR A N 1
ATOM 816 C CA . THR A 1 108 ? -3.966 -11.984 7.801 1.00 96.38 108 THR A CA 1
ATOM 817 C C . THR A 1 108 ? -2.990 -11.452 6.764 1.00 96.38 108 THR A C 1
ATOM 819 O O . THR A 1 108 ? -2.744 -10.251 6.700 1.00 96.38 108 THR A O 1
ATOM 822 N N . LEU A 1 109 ? -2.445 -12.350 5.944 1.00 95.75 109 LEU A N 1
ATOM 823 C CA . LEU A 1 109 ? -1.649 -12.011 4.769 1.00 95.75 109 LEU A CA 1
ATOM 824 C C . LEU A 1 109 ? -2.171 -12.830 3.592 1.00 95.75 109 LEU A C 1
ATOM 826 O O . LEU A 1 109 ? -2.189 -14.061 3.632 1.00 95.75 109 LEU A O 1
ATOM 830 N N . THR A 1 110 ? -2.612 -12.145 2.548 1.00 94.62 110 THR A N 1
ATOM 831 C CA . THR A 1 110 ? -3.206 -12.756 1.360 1.00 94.62 110 THR A CA 1
ATOM 832 C C . THR A 1 110 ? -2.504 -12.273 0.104 1.00 94.62 110 THR A C 1
ATOM 834 O O . THR A 1 110 ? -1.950 -11.177 0.064 1.00 94.62 110 THR A O 1
ATOM 837 N N . LYS A 1 111 ? -2.523 -13.109 -0.936 1.00 93.81 111 LYS A N 1
ATOM 838 C CA . LYS A 1 111 ? -2.120 -12.714 -2.286 1.00 93.81 111 LYS A CA 1
ATOM 839 C C . LYS A 1 111 ? -3.373 -12.556 -3.129 1.00 93.81 111 LYS A C 1
ATOM 841 O O . LYS A 1 111 ? -4.228 -13.444 -3.120 1.00 93.81 111 LYS A O 1
ATOM 846 N N . ARG A 1 112 ? -3.489 -11.439 -3.838 1.00 94.62 112 ARG A N 1
ATOM 847 C CA . ARG A 1 112 ? -4.612 -11.149 -4.741 1.00 94.62 112 ARG A CA 1
ATOM 848 C C . ARG A 1 112 ? -4.153 -10.254 -5.879 1.00 94.62 112 ARG A C 1
ATOM 850 O O . ARG A 1 112 ? -3.022 -9.790 -5.880 1.00 94.62 112 ARG A O 1
ATOM 857 N N . THR A 1 113 ? -5.043 -9.997 -6.824 1.00 96.19 113 THR A N 1
ATOM 858 C CA . THR A 1 113 ? -4.799 -9.018 -7.881 1.00 96.19 113 THR A CA 1
ATOM 859 C C . THR A 1 113 ? -5.367 -7.660 -7.475 1.00 96.19 113 THR A C 1
ATOM 861 O O . THR A 1 113 ? -6.506 -7.592 -7.006 1.00 96.19 113 THR A O 1
ATOM 864 N N . ILE A 1 114 ? -4.587 -6.597 -7.666 1.00 97.06 114 ILE A N 1
ATOM 865 C CA . ILE A 1 114 ? -5.005 -5.192 -7.559 1.00 97.06 114 ILE A CA 1
ATOM 866 C C . ILE A 1 114 ? -4.532 -4.506 -8.833 1.00 97.06 114 ILE A C 1
ATOM 868 O O . ILE A 1 114 ? -3.379 -4.690 -9.219 1.00 97.06 114 ILE A O 1
ATOM 872 N N . ASP A 1 115 ? -5.413 -3.759 -9.506 1.00 96.56 115 ASP A N 1
ATOM 873 C CA . ASP A 1 115 ? -5.035 -3.000 -10.708 1.00 96.56 115 ASP A CA 1
ATOM 874 C C . ASP A 1 115 ? -4.330 -3.881 -11.771 1.00 96.56 115 ASP A C 1
ATOM 876 O O . ASP A 1 115 ? -3.307 -3.527 -12.355 1.00 96.56 115 ASP A O 1
ATOM 880 N N . GLY A 1 116 ? -4.818 -5.119 -11.932 1.00 95.38 116 GLY A N 1
ATOM 881 C CA . GLY A 1 116 ? -4.255 -6.124 -12.844 1.00 95.38 116 GLY A CA 1
ATOM 882 C C . GLY A 1 116 ? -2.917 -6.753 -12.425 1.00 95.38 116 GLY A C 1
ATOM 883 O O . GLY A 1 116 ? -2.438 -7.644 -13.124 1.00 95.38 116 GLY A O 1
ATOM 884 N N . ASN A 1 117 ? -2.331 -6.350 -11.296 1.00 95.50 117 ASN A N 1
ATOM 885 C CA . ASN A 1 117 ? -1.023 -6.802 -10.825 1.00 95.50 117 ASN A CA 1
ATOM 886 C C . ASN A 1 117 ? -1.132 -7.723 -9.607 1.00 95.50 117 ASN A C 1
ATOM 888 O O . ASN A 1 117 ? -2.036 -7.576 -8.783 1.00 95.50 117 ASN A O 1
ATOM 892 N N . ASP A 1 118 ? -0.192 -8.665 -9.475 1.00 94.00 118 ASP A N 1
ATOM 893 C CA . ASP A 1 118 ? -0.036 -9.444 -8.243 1.00 94.00 118 ASP A CA 1
ATOM 894 C C . ASP A 1 118 ? 0.247 -8.494 -7.076 1.00 94.00 118 ASP A C 1
ATOM 896 O O . ASP A 1 118 ? 1.154 -7.667 -7.163 1.00 94.00 118 ASP A O 1
ATOM 900 N N . ALA A 1 119 ? -0.481 -8.661 -5.979 1.00 95.50 119 ALA A N 1
ATOM 901 C CA . ALA A 1 119 ? -0.362 -7.858 -4.776 1.00 95.50 119 ALA A CA 1
ATOM 902 C C . ALA A 1 119 ? -0.301 -8.741 -3.527 1.00 95.50 119 ALA A C 1
ATOM 904 O O . ALA A 1 119 ? -0.923 -9.811 -3.466 1.00 95.50 119 ALA A O 1
ATOM 905 N N . GLU A 1 120 ? 0.402 -8.261 -2.506 1.00 95.81 120 GLU A N 1
ATOM 906 C CA . GLU A 1 120 ? 0.280 -8.770 -1.141 1.00 95.81 120 GLU A CA 1
ATOM 907 C C . GLU A 1 120 ? -0.605 -7.823 -0.334 1.00 95.81 120 GLU A C 1
ATOM 909 O O . GLU A 1 120 ? -0.423 -6.608 -0.377 1.00 95.81 120 GLU A O 1
ATOM 914 N N . VAL A 1 121 ? -1.573 -8.386 0.390 1.00 96.62 121 VAL A N 1
ATOM 915 C CA . VAL A 1 121 ? -2.492 -7.635 1.246 1.00 96.62 121 VAL A CA 1
ATOM 916 C C . VAL A 1 121 ? -2.460 -8.201 2.650 1.00 96.62 121 VAL A C 1
ATOM 918 O O . VAL A 1 121 ? -2.812 -9.360 2.884 1.00 96.62 121 VAL A O 1
ATOM 921 N N . GLU A 1 122 ? -2.043 -7.353 3.571 1.00 95.69 122 GLU A N 1
ATOM 922 C CA . GLU A 1 122 ? -2.026 -7.564 5.005 1.00 95.69 122 GLU A CA 1
ATOM 923 C C . GLU A 1 122 ? -3.257 -6.906 5.628 1.00 95.69 122 GLU A C 1
ATOM 925 O O . GLU A 1 122 ? -3.681 -5.822 5.223 1.00 95.69 122 GLU A O 1
ATOM 930 N N . SER A 1 123 ? -3.870 -7.552 6.614 1.00 96.31 123 SER A N 1
ATOM 931 C CA . SER A 1 123 ? -4.912 -6.921 7.426 1.00 96.31 123 SER A CA 1
ATOM 932 C C . SER A 1 123 ? -4.872 -7.409 8.861 1.00 96.31 123 SER A C 1
ATOM 934 O O . SER A 1 123 ? -4.604 -8.583 9.099 1.00 96.31 123 SER A O 1
ATOM 936 N N . TYR A 1 124 ? -5.149 -6.517 9.805 1.00 96.12 124 TYR A N 1
ATOM 937 C CA . TYR A 1 124 ? -5.143 -6.786 11.244 1.00 96.12 124 TYR A CA 1
ATOM 938 C C . TYR A 1 124 ? -5.986 -5.744 11.986 1.00 96.12 124 TYR A C 1
ATOM 940 O O . TYR A 1 124 ? -6.398 -4.734 11.418 1.00 96.12 124 TYR A O 1
ATOM 948 N N . VAL A 1 125 ? -6.225 -5.957 13.278 1.00 95.50 125 VAL A N 1
ATOM 949 C CA . VAL A 1 125 ? -6.801 -4.951 14.178 1.00 95.50 125 VAL A CA 1
ATOM 950 C C . VAL A 1 125 ? -5.695 -4.383 15.059 1.00 95.50 125 VAL A C 1
ATOM 952 O O . VAL A 1 125 ? -5.055 -5.123 15.803 1.00 95.50 125 VAL A O 1
ATOM 955 N N . SER A 1 126 ? -5.470 -3.071 15.003 1.00 92.00 126 SER A N 1
ATOM 956 C CA . SER A 1 126 ? -4.508 -2.395 15.882 1.00 92.00 126 SER A CA 1
ATOM 957 C C . SER A 1 126 ? -5.008 -2.414 17.327 1.00 92.00 126 SER A C 1
ATOM 959 O O . SER A 1 126 ? -6.154 -2.045 17.594 1.00 92.00 126 SER A O 1
ATOM 961 N N . ALA A 1 127 ? -4.170 -2.826 18.281 1.00 90.69 127 ALA A N 1
ATOM 962 C CA . ALA A 1 127 ? -4.538 -2.798 19.696 1.00 90.69 127 ALA A CA 1
ATOM 963 C C . ALA A 1 127 ? -4.616 -1.368 20.257 1.00 90.69 127 ALA A C 1
ATOM 965 O O . ALA A 1 127 ? -5.394 -1.117 21.175 1.00 90.69 127 ALA A O 1
ATOM 966 N N . MET A 1 128 ? -3.856 -0.426 19.685 1.00 86.12 128 MET A N 1
ATOM 967 C CA . MET A 1 128 ? -3.817 0.966 20.143 1.00 86.12 128 MET A CA 1
ATOM 968 C C . MET A 1 128 ? -5.095 1.724 19.782 1.00 86.12 128 MET A C 1
ATOM 970 O O . MET A 1 128 ? -5.676 2.410 20.619 1.00 86.12 128 MET A O 1
ATOM 974 N N . THR A 1 129 ? -5.531 1.604 18.530 1.00 86.06 129 THR A N 1
ATOM 975 C CA . THR A 1 129 ? -6.679 2.351 17.999 1.00 86.06 129 THR A CA 1
ATOM 976 C C . THR A 1 129 ? -7.965 1.532 18.009 1.00 86.06 129 THR A C 1
ATOM 978 O O . THR A 1 129 ? -9.046 2.082 17.805 1.00 86.06 129 THR A O 1
ATOM 981 N N . ASN A 1 130 ? -7.865 0.216 18.232 1.00 89.88 130 ASN A N 1
ATOM 982 C CA . ASN A 1 130 ? -8.964 -0.740 18.099 1.00 89.88 130 ASN A CA 1
ATOM 983 C C . ASN A 1 130 ? -9.661 -0.658 16.722 1.00 89.88 130 ASN A C 1
ATOM 985 O O . ASN A 1 130 ? -10.860 -0.910 16.609 1.00 89.88 130 ASN A O 1
ATOM 989 N N . SER A 1 131 ? -8.911 -0.290 15.677 1.00 87.94 131 SER A N 1
ATOM 990 C CA . SER A 1 131 ? -9.394 -0.179 14.299 1.00 87.94 131 SER A CA 1
ATOM 991 C C . SER A 1 131 ? -8.798 -1.270 13.415 1.00 87.94 131 SER A C 1
ATOM 993 O O . SER A 1 131 ? -7.653 -1.686 13.612 1.00 87.94 131 SER A O 1
ATOM 995 N N . GLY A 1 132 ? -9.573 -1.711 12.423 1.00 92.06 132 GLY A N 1
ATOM 996 C CA . GLY A 1 132 ? -9.046 -2.523 11.331 1.00 92.06 132 GLY A CA 1
ATOM 997 C C . GLY A 1 132 ? -8.057 -1.708 10.504 1.00 92.06 132 GLY A C 1
ATOM 998 O O . GLY A 1 132 ? -8.286 -0.524 10.262 1.00 92.06 132 GLY A O 1
ATOM 999 N N . VAL A 1 133 ? -6.958 -2.335 10.110 1.00 94.81 133 VAL A N 1
ATOM 1000 C CA . VAL A 1 133 ? -5.942 -1.778 9.221 1.00 94.81 133 VAL A CA 1
ATOM 1001 C C . VAL A 1 133 ? -5.755 -2.749 8.070 1.00 94.81 133 VAL A C 1
ATOM 1003 O O . VAL A 1 133 ? -5.707 -3.962 8.281 1.00 94.81 133 VAL A O 1
ATOM 1006 N N . THR A 1 134 ? -5.646 -2.209 6.864 1.00 96.69 134 THR A N 1
ATOM 1007 C CA . THR A 1 134 ? -5.349 -2.950 5.645 1.00 96.69 134 THR A CA 1
ATOM 1008 C C . THR A 1 134 ? -4.176 -2.285 4.948 1.00 96.69 134 THR A C 1
ATOM 1010 O O . THR A 1 134 ? -4.261 -1.111 4.593 1.00 96.69 134 THR A O 1
ATOM 1013 N N . ASN A 1 135 ? -3.113 -3.054 4.732 1.00 96.25 135 ASN A N 1
ATOM 1014 C CA . ASN A 1 135 ? -1.939 -2.646 3.974 1.00 96.25 135 ASN A CA 1
ATOM 1015 C C . ASN A 1 135 ? -1.895 -3.469 2.689 1.00 96.25 135 ASN A C 1
ATOM 1017 O O . ASN A 1 135 ? -2.048 -4.689 2.736 1.00 96.25 135 ASN A O 1
ATOM 1021 N N . ALA A 1 136 ? -1.684 -2.835 1.546 1.00 96.88 136 ALA A N 1
ATOM 1022 C CA . ALA A 1 136 ? -1.518 -3.521 0.275 1.00 96.88 136 ALA A CA 1
ATOM 1023 C C . ALA A 1 136 ? -0.295 -2.988 -0.460 1.00 96.88 136 ALA A C 1
ATOM 1025 O O . ALA A 1 136 ? -0.029 -1.789 -0.436 1.00 96.88 136 ALA A O 1
ATOM 1026 N N . GLU A 1 137 ? 0.424 -3.872 -1.144 1.00 96.19 137 GLU A N 1
ATOM 1027 C CA . GLU A 1 137 ? 1.518 -3.479 -2.027 1.00 96.19 137 GLU A CA 1
ATOM 1028 C C . GLU A 1 137 ? 1.514 -4.274 -3.331 1.00 96.19 137 GLU A C 1
ATOM 1030 O O . GLU A 1 137 ? 1.234 -5.476 -3.346 1.00 96.19 137 GLU A O 1
ATOM 1035 N N . TYR A 1 138 ? 1.857 -3.602 -4.427 1.00 96.31 138 TYR A N 1
ATOM 1036 C CA . TYR A 1 138 ? 2.095 -4.227 -5.726 1.00 96.31 138 TYR A CA 1
ATOM 1037 C C . TYR A 1 138 ? 3.114 -3.439 -6.550 1.00 96.31 138 TYR A C 1
ATOM 1039 O O . TYR A 1 138 ? 3.431 -2.287 -6.258 1.00 96.31 138 TYR A O 1
ATOM 1047 N N . TRP A 1 139 ? 3.629 -4.079 -7.597 1.00 96.19 139 TRP A N 1
ATOM 1048 C CA . TRP A 1 139 ? 4.513 -3.453 -8.578 1.00 96.19 139 TRP A CA 1
ATOM 1049 C C . TRP A 1 139 ? 3.755 -3.242 -9.880 1.00 96.19 139 TRP A C 1
ATOM 1051 O O . TRP A 1 139 ? 3.135 -4.179 -10.381 1.00 96.19 139 TRP A O 1
ATOM 1061 N N . LYS A 1 140 ? 3.795 -2.017 -10.409 1.00 92.44 140 LYS A N 1
ATOM 1062 C CA . LYS A 1 140 ? 3.068 -1.626 -11.624 1.00 92.44 140 LYS A CA 1
ATOM 1063 C C . LYS A 1 140 ? 3.681 -2.234 -12.878 1.00 92.44 140 LYS A C 1
ATOM 1065 O O . LYS A 1 140 ? 2.977 -2.776 -13.725 1.00 92.44 140 LYS A O 1
ATOM 1070 N N . GLU A 1 141 ? 5.002 -2.179 -12.961 1.00 86.75 141 GLU A N 1
ATOM 1071 C CA . GLU A 1 141 ? 5.796 -2.920 -13.921 1.00 86.75 141 GLU A CA 1
ATOM 1072 C C . GLU A 1 141 ? 6.603 -3.982 -13.190 1.00 86.75 141 GLU A C 1
ATOM 1074 O O . GLU A 1 141 ? 7.341 -3.713 -12.243 1.00 86.75 141 GLU A O 1
ATOM 1079 N N . LYS A 1 142 ? 6.451 -5.218 -13.655 1.00 82.25 142 LYS A N 1
ATOM 1080 C CA . LYS A 1 142 ? 7.146 -6.380 -13.121 1.00 82.25 142 LYS A CA 1
ATOM 1081 C C . LYS A 1 142 ? 7.717 -7.161 -14.290 1.00 82.25 142 LYS A C 1
ATOM 1083 O O . LYS A 1 142 ? 6.978 -7.782 -15.054 1.00 82.25 142 LYS A O 1
ATOM 1088 N N . MET A 1 143 ? 9.036 -7.130 -14.439 1.00 88.19 143 MET A N 1
ATOM 1089 C CA . MET A 1 143 ? 9.747 -7.883 -15.474 1.00 88.19 143 MET A CA 1
ATOM 1090 C C . MET A 1 143 ? 10.666 -8.925 -14.852 1.00 88.19 143 MET A C 1
ATOM 1092 O O . MET A 1 143 ? 11.244 -8.704 -13.792 1.00 88.19 143 MET A O 1
ATOM 1096 N N . ASN A 1 144 ? 10.807 -10.079 -15.504 1.00 86.19 144 ASN A N 1
ATOM 1097 C CA . ASN A 1 144 ? 11.792 -11.069 -15.080 1.00 86.19 144 ASN A CA 1
ATOM 1098 C C . ASN A 1 144 ? 13.204 -10.515 -15.336 1.00 86.19 144 ASN A C 1
ATOM 1100 O O . ASN A 1 144 ? 13.479 -9.996 -16.418 1.00 86.19 144 ASN A O 1
ATOM 1104 N N . SER A 1 145 ? 14.094 -10.632 -14.353 1.00 84.50 145 SER A N 1
ATOM 1105 C CA . SER A 1 145 ? 15.464 -10.108 -14.438 1.00 84.50 145 SER A CA 1
ATOM 1106 C C . SER A 1 145 ? 16.391 -10.920 -15.356 1.00 84.50 145 SER A C 1
ATOM 1108 O O . SER A 1 145 ? 17.530 -10.523 -15.588 1.00 84.50 145 SER A O 1
ATOM 1110 N N . GLY A 1 146 ? 15.940 -12.077 -15.849 1.00 80.00 146 GLY A N 1
ATOM 1111 C CA . GLY A 1 146 ? 16.756 -13.087 -16.525 1.00 80.00 146 GLY A CA 1
ATOM 1112 C C . GLY A 1 146 ? 17.460 -14.048 -15.561 1.00 80.00 146 GLY A C 1
ATOM 1113 O O . GLY A 1 146 ? 18.013 -15.057 -16.000 1.00 80.00 146 GLY A O 1
ATOM 1114 N N . TYR A 1 147 ? 17.407 -13.785 -14.250 1.00 76.69 147 TYR A N 1
ATOM 1115 C CA . TYR A 1 147 ? 18.059 -14.581 -13.212 1.00 76.69 147 TYR A CA 1
ATOM 1116 C C . TYR A 1 147 ? 17.018 -15.310 -12.353 1.00 76.69 147 TYR A C 1
ATOM 1118 O O . TYR A 1 147 ? 16.620 -14.859 -11.279 1.00 76.69 147 TYR A O 1
ATOM 1126 N N . GLY A 1 148 ? 16.574 -16.477 -12.827 1.00 81.06 148 GLY A N 1
ATOM 1127 C CA . GLY A 1 148 ? 15.635 -17.329 -12.094 1.00 81.06 148 GLY A CA 1
ATOM 1128 C C . GLY A 1 148 ? 14.256 -16.685 -11.904 1.00 81.06 148 GLY A C 1
ATOM 1129 O O . GLY A 1 148 ? 13.688 -16.117 -12.835 1.00 81.06 148 GLY A O 1
ATOM 1130 N N . GLN A 1 149 ? 13.694 -16.806 -10.697 1.00 82.00 149 GLN A N 1
ATOM 1131 C CA . GLN A 1 149 ? 12.384 -16.237 -10.338 1.00 82.00 149 GLN A CA 1
ATOM 1132 C C . GLN A 1 149 ? 12.500 -14.849 -9.690 1.00 82.00 149 GLN A C 1
ATOM 1134 O O . GLN A 1 149 ? 11.683 -14.494 -8.843 1.00 82.00 149 GLN A O 1
ATOM 1139 N N . VAL A 1 150 ? 13.528 -14.081 -10.054 1.00 86.50 150 VAL A N 1
ATOM 1140 C CA . VAL A 1 150 ? 13.689 -12.702 -9.590 1.00 86.50 150 VAL A CA 1
ATOM 1141 C C . VAL A 1 150 ? 13.006 -11.768 -10.578 1.00 86.50 150 VAL A C 1
ATOM 1143 O O . VAL A 1 150 ? 13.261 -11.815 -11.786 1.00 86.50 150 VAL A O 1
ATOM 1146 N N . PHE A 1 151 ? 12.144 -10.911 -10.054 1.00 88.31 151 PHE A N 1
ATOM 1147 C CA . PHE A 1 151 ? 11.475 -9.864 -10.803 1.00 88.31 151 PHE A CA 1
ATOM 1148 C C . PHE A 1 151 ? 12.010 -8.505 -10.384 1.00 88.31 151 PHE A C 1
ATOM 1150 O O . PHE A 1 151 ? 12.404 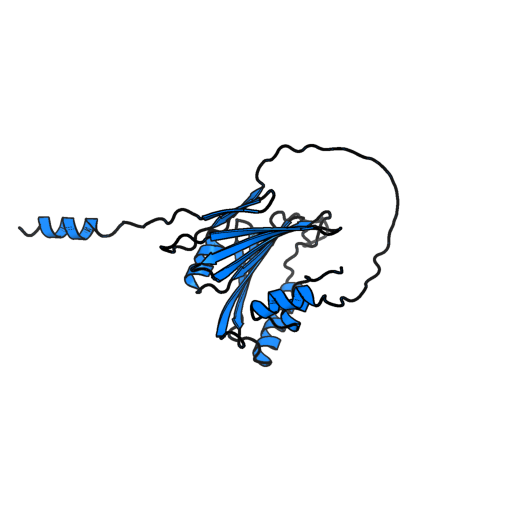-8.316 -9.238 1.00 88.31 151 PHE A O 1
ATOM 1157 N N . VAL A 1 152 ? 12.005 -7.559 -11.315 1.00 91.31 152 VAL A N 1
ATOM 1158 C CA . VAL A 1 152 ? 12.371 -6.171 -11.053 1.00 91.31 152 VAL A CA 1
ATOM 1159 C C . VAL A 1 152 ? 11.293 -5.213 -11.542 1.00 91.31 152 VAL A C 1
ATOM 1161 O O . VAL A 1 152 ? 10.563 -5.525 -12.489 1.00 91.31 152 VAL A O 1
ATOM 1164 N N . GLY A 1 153 ? 11.201 -4.061 -10.885 1.00 93.00 153 GLY A N 1
ATOM 1165 C CA . GLY A 1 153 ? 10.245 -2.994 -11.181 1.00 93.00 153 GLY A CA 1
ATOM 1166 C C . GLY A 1 153 ? 10.822 -1.615 -10.860 1.00 93.00 153 GLY A C 1
ATOM 1167 O O . GLY A 1 153 ? 11.837 -1.518 -10.168 1.00 93.00 153 GLY A O 1
ATOM 1168 N N . LYS A 1 154 ? 10.203 -0.551 -11.382 1.00 94.06 154 LYS A N 1
ATOM 1169 C CA . LYS A 1 154 ? 10.545 0.841 -11.039 1.00 94.06 154 LYS A CA 1
ATOM 1170 C C . LYS A 1 154 ? 9.412 1.591 -10.345 1.00 94.06 154 LYS A C 1
ATOM 1172 O O . LYS A 1 154 ? 9.674 2.611 -9.726 1.00 94.06 154 LYS A O 1
ATOM 1177 N N . THR A 1 155 ? 8.194 1.066 -10.384 1.00 95.81 155 THR A N 1
ATOM 1178 C CA . THR A 1 155 ? 7.018 1.705 -9.806 1.00 95.81 155 THR A CA 1
ATOM 1179 C C . THR A 1 155 ? 6.365 0.754 -8.825 1.00 95.81 155 THR A C 1
ATOM 1181 O O . THR A 1 155 ? 5.785 -0.267 -9.213 1.00 95.81 155 THR A O 1
ATOM 1184 N N . LYS A 1 156 ? 6.471 1.094 -7.542 1.00 96.00 156 LYS A N 1
ATOM 1185 C CA . LYS A 1 156 ? 5.782 0.402 -6.456 1.00 96.00 156 LYS A CA 1
ATOM 1186 C C . LYS A 1 156 ? 4.556 1.210 -6.060 1.00 96.00 156 LYS A C 1
ATOM 1188 O O . LYS A 1 156 ? 4.605 2.437 -6.008 1.00 96.00 156 LYS A O 1
ATOM 1193 N N . VAL A 1 157 ? 3.468 0.516 -5.771 1.00 97.25 157 VAL A N 1
ATOM 1194 C CA . VAL A 1 157 ? 2.260 1.106 -5.207 1.00 97.25 157 VAL A CA 1
ATOM 1195 C C . VAL A 1 157 ? 2.044 0.514 -3.828 1.00 97.25 157 VAL A C 1
ATOM 1197 O O . VAL A 1 157 ? 2.088 -0.706 -3.659 1.00 97.25 157 VAL A O 1
ATOM 1200 N N . GLU A 1 158 ? 1.798 1.385 -2.862 1.00 96.62 158 GLU A N 1
ATOM 1201 C CA . GLU A 1 158 ? 1.473 1.043 -1.485 1.00 96.62 158 GLU A CA 1
ATOM 1202 C C . GLU A 1 158 ? 0.138 1.681 -1.109 1.00 96.62 158 GLU A C 1
ATOM 1204 O O . GLU A 1 158 ? -0.169 2.809 -1.494 1.00 96.62 158 GLU A O 1
ATOM 1209 N N . LEU A 1 159 ? -0.671 0.954 -0.350 1.00 96.88 159 LEU A N 1
ATOM 1210 C CA . LEU A 1 159 ? -1.933 1.437 0.182 1.00 96.88 159 LEU A CA 1
ATOM 1211 C C . LEU A 1 159 ? -2.020 1.077 1.653 1.00 96.88 159 LEU A C 1
ATOM 1213 O O . LEU A 1 159 ? -1.749 -0.058 2.032 1.00 96.88 159 LEU A O 1
ATOM 1217 N N . ILE A 1 160 ? -2.450 2.037 2.460 1.00 95.19 160 ILE A N 1
ATOM 1218 C CA . ILE A 1 160 ? -2.768 1.847 3.873 1.00 95.19 160 ILE A CA 1
ATOM 1219 C C . ILE A 1 160 ? -4.176 2.377 4.087 1.00 95.19 160 ILE A C 1
ATOM 1221 O O . ILE A 1 160 ? -4.482 3.494 3.677 1.00 95.19 160 ILE A O 1
ATOM 1225 N N . SER A 1 161 ? -5.048 1.608 4.730 1.00 93.94 161 SER A N 1
ATOM 1226 C CA . SER A 1 161 ? -6.407 2.055 5.018 1.00 93.94 161 SER A CA 1
ATOM 1227 C C . SER A 1 161 ? -6.929 1.566 6.358 1.00 93.94 161 SER A C 1
ATOM 1229 O O . SER A 1 161 ? -6.678 0.439 6.776 1.00 93.94 161 SER A O 1
ATOM 1231 N N . THR A 1 162 ? -7.713 2.426 7.003 1.00 94.00 162 THR A N 1
ATOM 1232 C CA . THR A 1 162 ? -8.455 2.152 8.239 1.00 94.00 162 THR A CA 1
ATOM 1233 C C . THR A 1 162 ? -9.961 2.022 7.999 1.00 94.00 162 THR A C 1
ATOM 1235 O O . THR A 1 162 ? -10.759 2.035 8.942 1.00 94.00 162 THR A O 1
ATOM 1238 N N . LEU A 1 163 ? -10.376 1.911 6.733 1.00 91.69 163 LEU A N 1
ATOM 1239 C CA . LEU A 1 163 ? -11.773 1.748 6.360 1.00 91.69 163 LEU A CA 1
ATOM 1240 C C . LEU A 1 163 ? -12.360 0.428 6.904 1.00 91.69 163 LEU A C 1
ATOM 1242 O O . LEU A 1 163 ? -11.656 -0.572 7.065 1.00 91.69 163 LEU A O 1
ATOM 1246 N N . PRO A 1 164 ? -13.685 0.376 7.131 1.00 90.88 164 PRO A N 1
ATOM 1247 C CA . PRO A 1 164 ? -14.404 -0.877 7.309 1.00 90.88 164 PRO A CA 1
ATOM 1248 C C . PRO A 1 164 ? -14.134 -1.860 6.164 1.00 90.88 164 PRO A C 1
ATOM 1250 O O . PRO A 1 164 ? -14.004 -1.460 5.006 1.00 90.88 164 PRO A O 1
ATOM 1253 N N . LYS A 1 165 ? -14.138 -3.158 6.489 1.00 89.00 165 LYS A N 1
ATOM 1254 C CA . LYS A 1 165 ? -13.797 -4.255 5.570 1.00 89.00 165 LYS A CA 1
ATOM 1255 C C . LYS A 1 165 ? -14.463 -4.139 4.193 1.00 89.00 165 LYS A C 1
ATOM 1257 O O . LYS A 1 165 ? -13.776 -4.262 3.189 1.00 89.00 165 LYS A O 1
ATOM 1262 N N . ASP A 1 166 ? -15.765 -3.867 4.140 1.00 89.25 166 ASP A N 1
ATOM 1263 C CA . ASP A 1 166 ? -16.504 -3.812 2.870 1.00 89.25 166 ASP A CA 1
ATOM 1264 C C . ASP A 1 166 ? -16.063 -2.643 1.973 1.00 89.25 166 ASP A C 1
ATOM 1266 O O . ASP A 1 166 ? -15.989 -2.791 0.752 1.00 89.25 166 ASP A O 1
ATOM 1270 N N . LEU A 1 167 ? -15.727 -1.492 2.570 1.00 91.69 167 LEU A N 1
ATOM 1271 C CA . LEU A 1 167 ? -15.216 -0.336 1.829 1.00 91.69 167 LEU A CA 1
ATOM 1272 C C . LEU A 1 167 ? -13.773 -0.582 1.374 1.00 91.69 167 LEU A C 1
ATOM 1274 O O . LEU A 1 167 ? -13.425 -0.214 0.255 1.00 91.69 167 LEU A O 1
ATOM 1278 N N . ASN A 1 168 ? -12.965 -1.268 2.191 1.00 93.19 168 ASN A N 1
ATOM 1279 C CA . ASN A 1 168 ? -11.621 -1.705 1.808 1.00 93.19 168 ASN A CA 1
ATOM 1280 C C . ASN A 1 168 ? -11.640 -2.688 0.639 1.00 93.19 168 ASN A C 1
ATOM 1282 O O . ASN A 1 168 ? -10.881 -2.526 -0.310 1.00 93.19 168 ASN A O 1
ATOM 1286 N N . GLU A 1 169 ? -12.530 -3.678 0.657 1.00 93.25 169 GLU A N 1
ATOM 1287 C CA . GLU A 1 169 ? -12.669 -4.610 -0.463 1.00 93.25 169 GLU A CA 1
ATOM 1288 C C . GLU A 1 169 ? -13.061 -3.894 -1.757 1.00 93.25 169 GLU A C 1
ATOM 1290 O O . GLU A 1 169 ? -12.567 -4.244 -2.832 1.00 93.25 169 GLU A O 1
ATOM 1295 N N . ASN A 1 170 ? -13.901 -2.860 -1.665 1.00 93.62 170 ASN A N 1
ATOM 1296 C CA . ASN A 1 170 ? -14.257 -2.061 -2.829 1.00 93.62 170 ASN A CA 1
ATOM 1297 C C . ASN A 1 1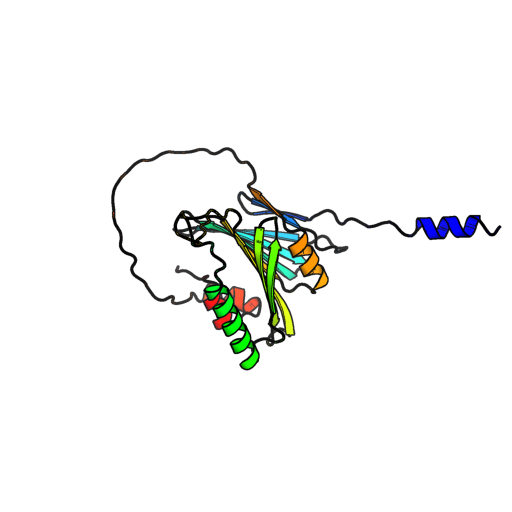70 ? -13.096 -1.181 -3.304 1.00 93.62 170 ASN A C 1
ATOM 1299 O O . ASN A 1 170 ? -12.823 -1.156 -4.502 1.00 93.62 170 ASN A O 1
ATOM 1303 N N . LEU A 1 171 ? -12.383 -0.529 -2.382 1.00 95.19 171 LEU A N 1
ATOM 1304 C CA . LEU A 1 171 ? -11.185 0.253 -2.677 1.00 95.19 171 LEU A CA 1
ATOM 1305 C C . LEU A 1 171 ? -10.145 -0.607 -3.403 1.00 95.19 171 LEU A C 1
ATOM 1307 O O . LEU A 1 171 ? -9.764 -0.287 -4.522 1.00 95.19 171 LEU A O 1
ATOM 1311 N N . LEU A 1 172 ? -9.755 -1.746 -2.825 1.00 96.62 172 LEU A N 1
ATOM 1312 C CA . LEU A 1 172 ? -8.774 -2.662 -3.418 1.00 96.62 172 LEU A CA 1
ATOM 1313 C C . LEU A 1 172 ? -9.253 -3.258 -4.749 1.00 96.62 172 LEU A C 1
ATOM 1315 O O . LEU A 1 172 ? -8.453 -3.477 -5.654 1.00 96.62 172 LEU A O 1
ATOM 1319 N N . GLY A 1 173 ? -10.551 -3.551 -4.866 1.00 95.94 173 GLY A N 1
ATOM 1320 C CA . GLY A 1 173 ? -11.138 -4.149 -6.065 1.00 95.94 173 GLY A CA 1
ATOM 1321 C C . GLY A 1 173 ? -11.332 -3.178 -7.231 1.00 95.94 173 GLY A C 1
ATOM 1322 O O . GLY A 1 173 ? -11.515 -3.632 -8.358 1.00 95.94 173 GLY A O 1
ATOM 1323 N N . THR A 1 174 ? -11.311 -1.868 -6.975 1.00 95.69 174 THR A N 1
ATOM 1324 C CA . THR A 1 174 ? -11.555 -0.825 -7.989 1.00 95.69 174 THR A CA 1
ATOM 1325 C C . THR A 1 174 ? -10.389 0.136 -8.175 1.00 95.69 174 THR A C 1
ATOM 1327 O O . THR A 1 174 ? -10.436 0.943 -9.101 1.00 95.69 174 THR A O 1
ATOM 1330 N N . LEU A 1 175 ? -9.354 0.049 -7.333 1.00 97.19 175 LEU A N 1
ATOM 1331 C CA . LEU A 1 175 ? -8.144 0.843 -7.476 1.00 97.19 175 LEU A CA 1
ATOM 1332 C C . LEU A 1 175 ? -7.513 0.591 -8.848 1.00 97.19 175 LEU A C 1
ATOM 1334 O O . LEU A 1 175 ? -7.202 -0.545 -9.209 1.00 97.19 175 LEU A O 1
ATOM 1338 N N . SER A 1 176 ? -7.308 1.676 -9.581 1.00 96.56 176 SER A N 1
ATOM 1339 C CA . SER A 1 176 ? -6.564 1.715 -10.830 1.00 96.56 176 SER A CA 1
ATOM 1340 C C . SER A 1 176 ? -5.665 2.941 -10.837 1.00 96.56 176 SER A C 1
ATOM 1342 O O . SER A 1 176 ? -6.095 4.047 -10.486 1.00 96.56 176 SER A O 1
ATOM 1344 N N . ILE A 1 177 ? -4.410 2.734 -11.223 1.00 95.94 177 ILE A N 1
ATOM 1345 C CA . ILE A 1 177 ? -3.406 3.786 -11.328 1.00 95.94 177 ILE A CA 1
ATOM 1346 C C . ILE A 1 177 ? -2.925 3.839 -12.773 1.00 95.94 177 ILE A C 1
ATOM 1348 O O . ILE A 1 177 ? -2.442 2.854 -13.313 1.00 95.94 177 ILE A O 1
ATOM 1352 N N . GLU A 1 178 ? -3.013 4.981 -13.432 1.00 94.06 178 GLU A N 1
ATOM 1353 C CA . GLU A 1 178 ? -2.571 5.124 -14.819 1.00 94.06 178 GLU A CA 1
ATOM 1354 C C . GLU A 1 178 ? -1.530 6.229 -14.924 1.00 94.06 178 GLU A C 1
ATOM 1356 O O . GLU A 1 178 ? -1.677 7.295 -14.330 1.00 94.06 178 GLU A O 1
ATOM 1361 N N . ALA A 1 179 ? -0.465 5.994 -15.690 1.00 89.25 179 ALA A N 1
ATOM 1362 C CA . ALA A 1 179 ? 0.437 7.075 -16.053 1.00 89.25 179 ALA A CA 1
ATOM 1363 C C . ALA A 1 179 ? -0.330 8.063 -16.945 1.00 89.25 179 ALA A C 1
ATOM 1365 O O . ALA A 1 179 ? -0.797 7.722 -18.033 1.00 89.25 179 ALA A O 1
ATOM 1366 N N . SER A 1 180 ? -0.459 9.297 -16.478 1.00 75.62 180 SER A N 1
ATOM 1367 C CA . SER A 1 180 ? -1.007 10.406 -17.245 1.00 75.62 180 SER A CA 1
ATOM 1368 C C . SER A 1 180 ? -0.032 10.689 -18.381 1.00 75.62 180 SER A C 1
ATOM 1370 O O . SER A 1 180 ? 1.135 10.998 -18.141 1.00 75.62 180 SER A O 1
ATOM 1372 N N . VAL A 1 181 ? -0.474 10.579 -19.632 1.00 47.59 181 VAL A N 1
ATOM 1373 C CA . VAL A 1 181 ? 0.372 10.931 -20.777 1.00 47.59 181 VAL A CA 1
ATOM 1374 C C . VAL A 1 181 ? 0.683 12.433 -20.710 1.00 47.59 181 VAL A C 1
ATOM 1376 O O . VAL A 1 181 ? -0.152 13.259 -21.073 1.00 47.59 181 VAL A O 1
ATOM 1379 N N . GLN A 1 182 ? 1.888 12.799 -20.267 1.00 38.66 182 GLN A N 1
ATOM 1380 C CA . GLN A 1 182 ? 2.489 14.110 -20.528 1.00 38.66 182 GLN A CA 1
ATOM 1381 C C . GLN A 1 182 ? 3.714 13.951 -21.446 1.00 38.66 182 GLN A C 1
ATOM 1383 O O . GLN A 1 182 ? 4.461 12.979 -21.314 1.00 38.66 182 GLN A O 1
ATOM 1388 N N . PRO A 1 183 ? 3.920 14.874 -22.407 1.00 33.25 183 PRO A N 1
ATOM 1389 C CA . PRO A 1 183 ? 4.961 14.756 -23.421 1.00 33.25 183 PRO A CA 1
ATOM 1390 C C . PRO A 1 183 ? 6.349 14.821 -22.781 1.00 33.25 183 PRO A C 1
ATOM 1392 O O . PRO A 1 183 ? 6.695 15.786 -22.102 1.00 33.25 183 PRO A O 1
ATOM 1395 N N . SER A 1 184 ? 7.156 13.792 -23.025 1.00 31.81 184 SER A N 1
ATOM 1396 C CA . SER A 1 184 ? 8.545 13.724 -22.587 1.00 31.81 184 SER A CA 1
ATOM 1397 C C . SER A 1 184 ? 9.371 14.822 -23.262 1.00 31.81 184 SER A C 1
ATOM 1399 O O . SER A 1 184 ? 9.630 14.760 -24.462 1.00 31.81 184 SER A O 1
ATOM 1401 N N . THR A 1 185 ? 9.849 15.807 -22.505 1.00 30.28 185 THR A N 1
ATOM 1402 C CA . THR A 1 185 ? 11.029 16.583 -22.904 1.00 30.28 185 THR A CA 1
ATOM 1403 C C . THR A 1 185 ? 12.265 15.919 -22.319 1.00 30.28 185 THR A C 1
ATOM 1405 O O . THR A 1 185 ? 12.654 16.169 -21.180 1.00 30.28 185 THR A O 1
ATOM 1408 N N . THR A 1 186 ? 12.875 15.044 -23.112 1.00 29.75 186 THR A N 1
ATOM 1409 C CA . THR A 1 186 ? 14.222 14.524 -22.884 1.00 29.75 186 THR A CA 1
ATOM 1410 C C . THR A 1 186 ? 15.220 15.669 -23.052 1.00 29.75 186 THR A C 1
ATOM 1412 O O . THR A 1 186 ? 15.334 16.222 -24.144 1.00 29.75 186 THR A O 1
ATOM 1415 N N . THR A 1 187 ? 15.969 16.013 -22.003 1.00 28.64 187 THR A N 1
ATOM 1416 C CA . THR A 1 187 ? 17.245 16.720 -22.174 1.00 28.64 187 THR A CA 1
ATOM 1417 C C . THR A 1 187 ? 18.355 15.751 -21.808 1.00 28.64 187 THR A C 1
ATOM 1419 O O . THR A 1 187 ? 18.519 15.367 -20.655 1.00 28.64 187 THR A O 1
ATOM 1422 N N . THR A 1 188 ? 19.065 15.310 -22.839 1.00 29.91 188 THR A N 1
ATOM 1423 C CA . THR A 1 188 ? 20.262 14.479 -22.767 1.00 29.91 188 THR A CA 1
ATOM 1424 C C . THR A 1 188 ? 21.423 15.289 -22.198 1.00 29.91 188 THR A C 1
ATOM 1426 O O . THR A 1 188 ? 21.782 16.317 -22.771 1.00 29.91 188 THR A O 1
ATOM 1429 N N . THR A 1 189 ? 22.097 14.771 -21.174 1.00 29.00 189 THR A N 1
ATOM 1430 C CA . THR A 1 189 ? 23.484 15.150 -20.872 1.00 29.00 189 THR A CA 1
ATOM 1431 C C . THR A 1 189 ? 24.297 13.916 -20.493 1.00 29.00 189 THR A C 1
ATOM 1433 O O . THR A 1 189 ? 24.063 13.253 -19.491 1.00 29.00 189 THR A O 1
ATOM 1436 N N . THR A 1 190 ? 25.256 13.606 -21.360 1.00 29.67 190 THR A N 1
ATOM 1437 C CA . THR A 1 190 ? 26.316 12.599 -21.237 1.00 29.67 190 THR A CA 1
ATOM 1438 C C . THR A 1 190 ? 27.401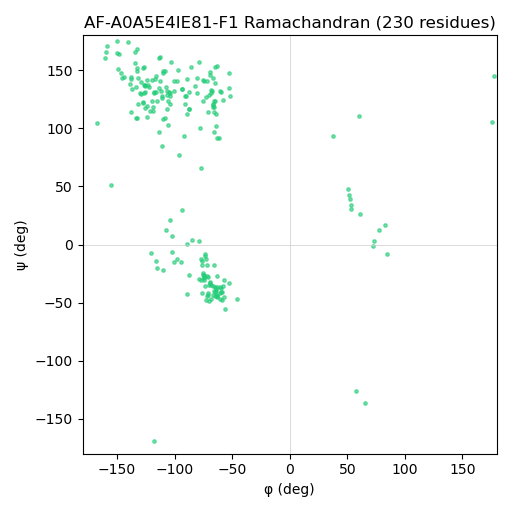 13.002 -20.231 1.00 29.67 190 THR A C 1
ATOM 1440 O O . THR A 1 190 ? 27.870 14.137 -20.280 1.00 29.67 190 THR A O 1
ATOM 1443 N N . GLY A 1 191 ? 27.910 12.047 -19.441 1.00 26.14 191 GLY A N 1
ATOM 1444 C CA . GLY A 1 191 ? 29.218 12.134 -18.768 1.00 26.14 191 GLY A CA 1
ATOM 1445 C C . GLY A 1 191 ? 29.528 10.922 -17.860 1.00 26.14 191 GLY A C 1
ATOM 1446 O O . GLY A 1 191 ? 28.585 10.371 -17.307 1.00 26.14 191 GLY A O 1
ATOM 1447 N N . PRO A 1 192 ? 30.793 10.452 -17.733 1.00 41.00 192 PRO A N 1
ATOM 1448 C CA . PRO A 1 192 ? 31.101 9.026 -17.551 1.00 41.00 192 PRO A CA 1
ATOM 1449 C C . PRO A 1 192 ? 31.693 8.614 -16.184 1.00 41.00 192 PRO A C 1
ATOM 1451 O O . PRO A 1 192 ? 32.330 9.405 -15.499 1.00 41.00 192 PRO A O 1
ATOM 1454 N N . ASN A 1 193 ? 31.594 7.304 -15.914 1.00 38.28 193 ASN A N 1
ATOM 1455 C CA . ASN A 1 193 ? 32.435 6.451 -15.055 1.00 38.28 193 ASN A CA 1
ATOM 1456 C C . ASN A 1 193 ? 32.573 6.771 -13.552 1.00 38.28 193 ASN A C 1
ATOM 1458 O O . ASN A 1 193 ? 33.362 7.615 -13.138 1.00 38.28 193 ASN A O 1
ATOM 1462 N N . GLY A 1 194 ? 31.983 5.898 -12.727 1.00 29.75 194 GLY A N 1
ATOM 1463 C CA . GLY A 1 194 ? 32.380 5.690 -11.335 1.00 29.75 194 GLY A CA 1
ATOM 1464 C C . GLY A 1 194 ? 31.738 4.431 -10.753 1.00 29.75 194 GLY A C 1
ATOM 1465 O O . GLY A 1 194 ? 30.554 4.423 -10.452 1.00 29.75 194 GLY A O 1
ATOM 1466 N N . VAL A 1 195 ? 32.513 3.354 -10.600 1.00 36.81 195 VAL A N 1
ATOM 1467 C CA . VAL A 1 195 ? 32.100 2.161 -9.842 1.00 36.81 195 VAL A CA 1
ATOM 1468 C C . VAL A 1 195 ? 32.074 2.538 -8.360 1.00 36.81 195 VAL A C 1
ATOM 1470 O O . VAL A 1 195 ? 33.130 2.817 -7.791 1.00 36.81 195 VAL A O 1
ATOM 1473 N N . HIS A 1 196 ? 30.899 2.541 -7.726 1.00 31.66 196 HIS A N 1
ATOM 1474 C CA . HIS A 1 196 ? 30.775 2.740 -6.280 1.00 31.66 196 HIS A CA 1
ATOM 1475 C C . HIS A 1 196 ? 30.219 1.477 -5.614 1.00 31.66 196 HIS A C 1
ATOM 1477 O O . HIS A 1 196 ? 29.175 0.957 -5.997 1.00 31.66 196 HIS A O 1
ATOM 1483 N N . LYS A 1 197 ? 30.970 0.944 -4.644 1.00 28.92 197 LYS A N 1
ATOM 1484 C CA . LYS A 1 197 ? 30.544 -0.168 -3.784 1.00 28.92 197 LYS A CA 1
ATOM 1485 C C . LYS A 1 197 ? 29.537 0.360 -2.750 1.00 28.92 197 LYS A C 1
ATOM 1487 O O . LYS A 1 197 ? 29.782 1.441 -2.217 1.00 28.92 197 LYS A O 1
ATOM 1492 N N . PRO A 1 198 ? 28.475 -0.387 -2.401 1.00 32.47 198 PRO A N 1
ATOM 1493 C CA . PRO A 1 198 ? 27.513 0.067 -1.407 1.00 32.47 198 PRO A CA 1
ATOM 1494 C C . PRO A 1 198 ? 28.106 -0.055 0.002 1.00 32.47 198 PRO A C 1
ATOM 1496 O O . PRO A 1 198 ? 28.523 -1.135 0.426 1.00 32.47 198 PRO A O 1
ATOM 1499 N N . ASN A 1 199 ? 28.141 1.062 0.730 1.00 29.45 199 ASN A N 1
ATOM 1500 C CA . ASN A 1 199 ? 28.321 1.073 2.178 1.00 29.45 199 ASN A CA 1
ATOM 1501 C C . ASN A 1 199 ? 26.940 0.936 2.823 1.00 29.45 199 ASN A C 1
ATOM 1503 O O . ASN A 1 199 ? 26.092 1.808 2.672 1.00 29.45 199 ASN A O 1
ATOM 1507 N N . VAL A 1 200 ? 26.726 -0.156 3.555 1.00 33.41 200 VAL A N 1
ATOM 1508 C CA . VAL A 1 200 ? 25.513 -0.379 4.348 1.00 33.41 200 VAL A CA 1
ATOM 1509 C C . VAL A 1 200 ? 25.626 0.442 5.635 1.00 33.41 200 VAL A C 1
ATOM 1511 O O . VAL A 1 200 ? 26.317 0.040 6.573 1.00 33.41 200 VAL A O 1
ATOM 1514 N N . ALA A 1 201 ? 24.967 1.599 5.681 1.00 31.64 201 ALA A N 1
ATOM 1515 C CA . ALA A 1 201 ? 24.735 2.345 6.915 1.00 31.64 201 ALA A CA 1
ATOM 1516 C C . ALA A 1 201 ? 23.370 1.949 7.507 1.00 31.64 201 ALA A C 1
ATOM 1518 O O . ALA A 1 201 ? 22.378 1.846 6.792 1.00 31.64 201 ALA A O 1
ATOM 1519 N N . LYS A 1 202 ? 23.333 1.683 8.819 1.00 34.94 202 LYS A N 1
ATOM 1520 C CA . LYS A 1 202 ? 22.104 1.390 9.581 1.00 34.94 202 LYS A CA 1
ATOM 1521 C C . LYS A 1 202 ? 21.223 2.650 9.695 1.00 34.94 202 LYS A C 1
ATOM 1523 O O . LYS A 1 202 ? 21.795 3.725 9.881 1.00 34.94 202 LYS A O 1
ATOM 1528 N N . PRO A 1 203 ? 19.881 2.542 9.688 1.00 38.88 203 PRO A N 1
ATOM 1529 C CA . PRO A 1 203 ? 19.012 3.712 9.739 1.00 38.88 203 PRO A CA 1
ATOM 1530 C C . PRO A 1 203 ? 18.851 4.238 11.175 1.00 38.88 203 PRO A C 1
ATOM 1532 O O . PRO A 1 203 ? 18.550 3.483 12.102 1.00 38.88 203 PRO A O 1
ATOM 1535 N N . LEU A 1 204 ? 19.044 5.548 11.343 1.00 39.41 204 LEU A N 1
ATOM 1536 C CA . LEU A 1 204 ? 18.539 6.351 12.460 1.00 39.41 204 LEU A CA 1
ATOM 1537 C C . LEU A 1 204 ? 17.369 7.180 11.903 1.00 39.41 204 LEU A C 1
ATOM 1539 O O . LEU A 1 204 ? 17.542 7.876 10.909 1.00 39.41 204 LEU A O 1
ATOM 1543 N N . VAL A 1 205 ? 16.189 7.042 12.509 1.00 46.75 205 VAL A N 1
ATOM 1544 C CA . VAL A 1 205 ? 14.899 7.600 12.053 1.00 46.75 205 VAL A CA 1
ATOM 1545 C C . VAL A 1 205 ? 14.758 9.072 12.493 1.00 46.75 205 VAL A C 1
ATOM 1547 O O . VAL A 1 205 ? 15.082 9.388 13.638 1.00 46.75 205 VAL A O 1
ATOM 1550 N N . ASP A 1 206 ? 14.279 9.960 11.611 1.00 52.31 206 ASP A N 1
ATOM 1551 C CA . ASP A 1 206 ? 14.039 11.396 11.881 1.00 52.31 206 ASP A CA 1
ATOM 1552 C C . ASP A 1 206 ? 12.781 11.654 12.750 1.00 52.31 206 ASP A C 1
ATOM 1554 O O . ASP A 1 206 ? 11.735 11.024 12.588 1.00 52.31 206 ASP A O 1
ATOM 1558 N N . ALA A 1 207 ? 12.869 12.618 13.672 1.00 47.38 207 ALA A N 1
ATOM 1559 C CA . ALA A 1 207 ? 11.875 12.910 14.705 1.00 47.38 207 ALA A CA 1
ATOM 1560 C C . ALA A 1 207 ? 10.613 13.637 14.196 1.00 47.38 207 ALA A C 1
ATOM 1562 O O . ALA A 1 207 ? 9.555 13.519 14.819 1.00 47.38 207 ALA A O 1
ATOM 1563 N N . ASN A 1 208 ? 10.688 14.372 13.080 1.00 47.41 208 ASN A N 1
ATOM 1564 C CA . ASN A 1 208 ? 9.517 15.054 12.509 1.00 47.41 208 ASN A CA 1
ATOM 1565 C C . ASN A 1 208 ? 8.592 14.078 11.778 1.00 47.41 208 ASN A C 1
ATOM 1567 O O . ASN A 1 208 ? 7.380 14.110 11.986 1.00 47.41 208 ASN A O 1
ATOM 1571 N N . CYS A 1 209 ? 9.180 13.157 11.019 1.00 49.47 209 CYS A N 1
ATOM 1572 C CA . CYS A 1 209 ? 8.496 12.033 10.386 1.00 49.47 209 CYS A CA 1
ATOM 1573 C C . CYS A 1 209 ? 7.800 11.145 11.435 1.00 49.47 209 CYS A C 1
ATOM 1575 O O . CYS A 1 209 ? 6.629 10.795 11.292 1.00 49.47 209 CYS A O 1
ATOM 1577 N N . MET A 1 210 ? 8.451 10.889 12.576 1.00 53.91 210 MET A N 1
ATOM 1578 C CA . MET A 1 210 ? 7.806 10.173 13.679 1.00 53.91 210 MET A CA 1
ATOM 1579 C C . MET A 1 210 ? 6.529 10.855 14.186 1.00 53.91 210 MET A C 1
ATOM 1581 O O . MET A 1 210 ? 5.591 10.157 14.560 1.00 53.91 210 MET A O 1
ATOM 1585 N N . ARG A 1 211 ? 6.462 12.189 14.206 1.00 50.66 211 ARG A N 1
ATOM 1586 C CA . ARG A 1 211 ? 5.319 12.928 14.760 1.00 50.66 211 ARG A CA 1
ATOM 1587 C C . ARG A 1 211 ? 4.055 12.768 13.916 1.00 50.66 211 ARG A C 1
ATOM 1589 O O . ARG A 1 211 ? 3.017 12.452 14.483 1.00 50.66 211 ARG A O 1
ATOM 1596 N N . GLU A 1 212 ? 4.145 12.919 12.598 1.00 51.66 212 GLU A N 1
ATOM 1597 C CA . GLU A 1 212 ? 2.982 12.831 11.696 1.00 51.66 212 GLU A CA 1
ATOM 1598 C C . GLU A 1 212 ? 2.367 11.424 11.697 1.00 51.66 212 GLU A C 1
ATOM 1600 O O . GLU A 1 212 ? 1.153 11.256 11.796 1.00 51.66 212 GLU A O 1
ATOM 1605 N N . TRP A 1 213 ? 3.205 10.387 11.708 1.00 54.69 213 TRP A N 1
ATOM 1606 C CA . TRP A 1 213 ? 2.730 9.007 11.811 1.00 54.69 213 TRP A CA 1
ATOM 1607 C C . TRP A 1 213 ? 2.252 8.643 13.225 1.00 54.69 213 TRP A C 1
ATOM 1609 O O . TRP A 1 213 ? 1.315 7.859 13.379 1.00 54.69 213 TRP A O 1
ATOM 1619 N N . THR A 1 214 ? 2.821 9.251 14.270 1.00 55.31 214 THR A N 1
ATOM 1620 C CA . THR A 1 214 ? 2.315 9.089 15.645 1.00 55.31 214 THR A CA 1
ATOM 1621 C C . THR A 1 214 ? 0.946 9.755 15.819 1.00 55.31 214 THR A C 1
ATOM 1623 O O . THR A 1 214 ? 0.091 9.211 16.516 1.00 55.31 214 THR A O 1
ATOM 1626 N N . GLU A 1 215 ? 0.689 10.886 15.154 1.00 53.47 215 GLU A N 1
ATOM 1627 C CA . GLU A 1 215 ? -0.636 11.529 15.107 1.00 53.47 215 GLU A CA 1
ATOM 1628 C C . GLU A 1 215 ? -1.689 10.636 14.426 1.00 53.47 215 GLU A C 1
ATOM 1630 O O . GLU A 1 215 ? -2.866 10.676 14.787 1.00 53.47 215 GLU A O 1
ATOM 1635 N N . LEU A 1 216 ? -1.254 9.757 13.518 1.00 52.56 216 LEU A N 1
ATOM 1636 C CA . LEU A 1 216 ? -2.066 8.705 12.898 1.00 52.56 216 LEU A CA 1
ATOM 1637 C C . LEU A 1 216 ? -2.155 7.412 13.739 1.00 52.56 216 LEU A C 1
ATOM 1639 O O . LEU A 1 216 ? -2.777 6.439 13.310 1.00 52.56 216 LEU A O 1
ATOM 1643 N N . GLY A 1 217 ? -1.578 7.394 14.945 1.00 48.53 217 GLY A N 1
ATOM 1644 C CA . GLY A 1 217 ? -1.653 6.273 15.886 1.00 48.53 217 GLY A CA 1
ATOM 1645 C C . GLY A 1 217 ? -0.643 5.149 15.638 1.00 48.53 217 GLY A C 1
ATOM 1646 O O . GLY A 1 217 ? -0.835 4.047 16.156 1.00 48.53 217 GLY A O 1
ATOM 1647 N N . TYR A 1 218 ? 0.415 5.397 14.861 1.00 54.03 218 TYR A N 1
ATOM 1648 C CA . TYR A 1 218 ? 1.478 4.418 14.624 1.00 54.03 218 TYR A CA 1
ATOM 1649 C C . TYR A 1 218 ? 2.595 4.513 15.669 1.00 54.03 218 TYR A C 1
ATOM 1651 O O . TYR A 1 218 ? 2.985 5.595 16.108 1.00 54.03 218 TYR A O 1
ATOM 1659 N N . THR A 1 219 ? 3.141 3.364 16.071 1.00 50.28 219 THR A N 1
ATOM 1660 C CA . THR A 1 219 ? 4.285 3.290 16.985 1.00 50.28 219 THR A CA 1
ATOM 1661 C C . THR A 1 219 ? 5.602 3.567 16.250 1.00 50.28 219 THR A C 1
ATOM 1663 O O . THR A 1 219 ? 5.730 3.278 15.058 1.00 50.28 219 THR A O 1
ATOM 1666 N N . PRO A 1 220 ? 6.655 4.001 16.966 1.00 47.31 220 PRO A N 1
ATOM 1667 C CA . PRO A 1 220 ? 8.009 4.086 16.410 1.00 47.31 220 PRO A CA 1
ATOM 1668 C C . PRO A 1 220 ? 8.491 2.775 15.762 1.00 47.31 220 PRO A C 1
ATOM 1670 O O . PRO A 1 220 ? 9.208 2.799 14.766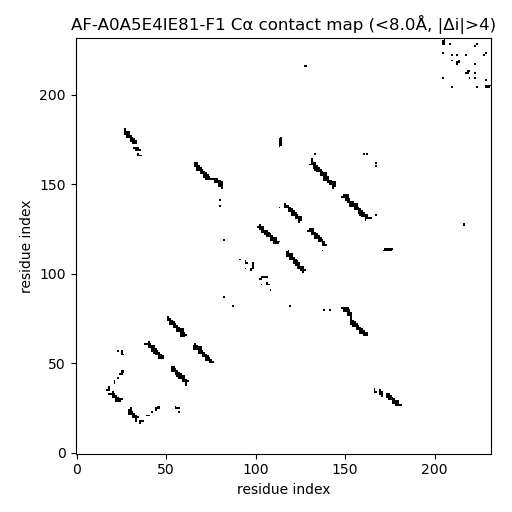 1.00 47.31 220 PRO A O 1
ATOM 1673 N N . SER A 1 221 ? 8.059 1.627 16.300 1.00 42.84 221 SER A N 1
ATOM 1674 C CA . SER A 1 221 ? 8.342 0.293 15.760 1.00 42.84 221 SER A CA 1
ATOM 1675 C C . SER A 1 221 ? 7.495 -0.087 14.545 1.00 42.84 221 SER A C 1
ATOM 1677 O O . SER A 1 221 ? 7.797 -1.084 13.913 1.00 42.84 221 SER A O 1
ATOM 1679 N N . GLN A 1 222 ? 6.431 0.638 14.206 1.00 46.12 222 GLN A N 1
ATOM 1680 C CA . GLN A 1 222 ? 5.709 0.479 12.939 1.00 46.12 222 GLN A CA 1
ATOM 1681 C C . GLN A 1 222 ? 6.334 1.384 11.876 1.00 46.12 222 GLN A C 1
ATOM 1683 O O . GLN A 1 222 ? 6.627 0.928 10.775 1.00 46.12 222 GLN A O 1
ATOM 1688 N N . ILE A 1 223 ? 6.661 2.616 12.266 1.00 52.28 223 ILE A N 1
ATOM 1689 C CA . ILE A 1 223 ? 7.307 3.628 11.425 1.00 52.28 223 ILE A CA 1
ATOM 1690 C C . ILE A 1 223 ? 8.682 3.139 10.937 1.00 52.28 223 ILE A C 1
ATOM 1692 O O . ILE A 1 223 ? 8.993 3.237 9.754 1.00 52.28 223 ILE A O 1
ATOM 1696 N N . SER A 1 224 ? 9.480 2.494 11.801 1.00 41.62 224 SER A N 1
ATOM 1697 C CA . SER A 1 224 ? 10.813 1.994 11.423 1.00 41.62 224 SER A CA 1
ATOM 1698 C C . SER A 1 224 ? 10.811 0.875 10.369 1.00 41.62 224 SER A C 1
ATOM 1700 O O . SER A 1 224 ? 11.860 0.586 9.800 1.00 41.62 224 SER A O 1
ATOM 1702 N N . TRP A 1 225 ? 9.679 0.200 10.140 1.00 39.75 225 TRP A N 1
ATOM 1703 C CA . TRP A 1 225 ? 9.558 -0.898 9.166 1.00 39.75 225 TRP A CA 1
ATOM 1704 C C . TRP A 1 225 ? 9.049 -0.436 7.809 1.00 39.75 225 TRP A C 1
ATOM 1706 O O . TRP A 1 225 ? 9.177 -1.172 6.835 1.00 39.75 225 TRP A O 1
ATOM 1716 N N . MET A 1 226 ? 8.500 0.775 7.740 1.00 46.31 226 MET A N 1
ATOM 1717 C CA . MET A 1 226 ? 7.961 1.331 6.505 1.00 46.31 226 MET A CA 1
ATOM 1718 C C . MET A 1 226 ? 9.073 1.745 5.535 1.00 46.31 226 MET A C 1
ATOM 1720 O O . MET A 1 226 ? 8.784 2.012 4.383 1.00 46.31 226 MET A O 1
ATOM 1724 N N . GLY A 1 227 ? 10.346 1.759 5.958 1.00 39.91 227 GLY A N 1
ATOM 1725 C CA . GLY A 1 227 ? 11.473 2.220 5.133 1.00 39.91 227 GLY A CA 1
ATOM 1726 C C . GLY A 1 227 ? 11.512 3.741 4.957 1.00 39.91 227 GLY A C 1
ATOM 1727 O O . GLY A 1 227 ? 12.378 4.263 4.266 1.00 39.91 227 GLY A O 1
ATOM 1728 N N . TRP A 1 228 ? 10.591 4.450 5.605 1.00 45.66 228 TRP A N 1
ATOM 1729 C CA . TRP A 1 228 ? 10.418 5.884 5.495 1.00 45.66 228 TRP A CA 1
ATOM 1730 C C . TRP A 1 228 ? 10.875 6.543 6.767 1.00 45.66 228 TRP A C 1
ATOM 1732 O O . TRP A 1 228 ? 10.244 6.376 7.802 1.00 45.66 228 TRP A O 1
ATOM 1742 N N . CYS A 1 229 ? 11.999 7.229 6.661 1.00 35.28 229 CYS A N 1
ATOM 1743 C CA . CYS A 1 229 ? 12.300 8.539 7.224 1.00 35.28 229 CYS A CA 1
ATOM 1744 C C . CYS A 1 229 ? 13.779 8.740 6.853 1.00 35.28 229 CYS A C 1
ATOM 1746 O O . CYS A 1 229 ? 14.638 8.084 7.449 1.00 35.28 229 CYS A O 1
ATOM 1748 N N . HIS A 1 230 ? 14.102 9.593 5.876 1.00 35.84 230 HIS A N 1
ATOM 1749 C CA . HIS A 1 230 ? 15.497 9.935 5.588 1.00 35.84 230 HIS A CA 1
ATOM 1750 C C . HIS A 1 230 ? 15.761 11.438 5.716 1.00 35.84 230 HIS A C 1
ATOM 1752 O O . HIS A 1 230 ? 15.252 12.245 4.954 1.00 35.84 230 HIS A O 1
ATOM 1758 N N . LEU A 1 231 ? 16.608 11.736 6.709 1.00 28.86 231 LEU A N 1
ATOM 1759 C CA . LEU A 1 231 ? 17.663 12.752 6.759 1.00 28.86 231 LEU A CA 1
ATOM 1760 C C . LEU A 1 231 ? 17.379 14.099 6.071 1.00 28.86 231 LEU A C 1
ATOM 1762 O O . LEU A 1 231 ? 17.770 14.311 4.923 1.00 28.86 231 LEU A O 1
ATOM 1766 N N . SER A 1 232 ? 16.875 15.054 6.854 1.00 31.31 232 SER A N 1
ATOM 1767 C CA . SER A 1 232 ? 17.416 16.421 6.804 1.00 31.31 232 SER A CA 1
ATOM 1768 C C . SER A 1 232 ? 18.661 16.531 7.680 1.00 31.31 232 SER A C 1
ATOM 1770 O O . SER A 1 232 ? 18.569 16.062 8.839 1.00 31.31 232 SER A O 1
#

Solvent-accessible surface area (backbone atoms only — not comparable to full-atom values): 13620 Å² total; per-residue (Å²): 133,72,69,68,64,57,58,59,63,65,71,73,74,71,80,75,78,74,58,74,63,49,72,51,66,30,80,62,30,36,40,33,28,34,58,83,51,96,66,82,65,49,73,51,60,49,72,50,75,63,100,56,35,39,39,22,28,36,39,33,25,53,97,92,36,80,36,32,39,38,40,40,38,42,37,80,55,81,36,86,54,53,89,39,72,65,60,54,48,53,50,50,56,51,45,51,52,34,38,74,73,54,57,30,38,80,68,46,77,47,78,49,70,39,66,91,23,69,24,49,37,38,34,31,29,35,56,85,77,72,39,48,38,38,38,37,39,35,42,80,45,75,42,75,67,82,59,80,90,37,26,28,22,40,34,40,39,39,36,42,30,55,46,59,68,73,37,42,54,34,32,50,72,42,34,39,75,41,79,52,92,66,87,83,80,84,80,89,81,90,85,83,89,79,94,77,81,88,80,91,75,82,89,75,76,44,73,69,60,50,47,62,45,40,76,73,68,46,50,74,80,54,45,70,70,68,78,65,48,81,80,132

Foldseek 3Di:
DPPVVVVVVVVVPDPPVPPDWDWDDFDQKIKTFDLSDPDDWDWDWDWDDDPFWIKIKIFTHDPNDGFKIKIKIFTPDKDWQDPDPVVLVVVVVVVVVCCVVVQWADWDWDWDDFQNFIKIKIWTQGNQVRFIKIKMKHAPDWDDPPPPRTTIGRIMMIMIGRDDPSSVCRRRHGIHMDRRDDDDPDDDDDDDDDDDDDDDDDDDADPVQVVVVVVVVDDPVRSSVVVDDDDD

Sequence (232 aa):
MKIILALIVVLMLSISASAKPTVASAGPYSISFDLKTLNQPSVITSSESDNESIWYYASVELDNKTVAGIGIISYNDWQDATFSSTSTRLKVLLLDAKNESGEIRDPTLTKRTIDGNDAEVESYVSAMTNSGVTNAEYWKEKMNSGYGQVFVGKTKVELISTLPKDLNENLLGTLSIEASVQPSTTTTTTGPNGVHKPNVAKPLVDANCMREWTELGYTPSQISWMGWCHLS

Secondary structure (DSSP, 8-state):
--SHHHHHHHTTS-----PPPEEEEETTEEEEE----SSPPEEEEEEEE-SSEEEEEEEEEETTEEEEEEEEEEEEEEEE----HHHHHHHHHHHHHHHHTTSEEEEEEEEEEETTEEEEEEEEEETTT--EEEEEEEESS-EE-SSTT-EEEEEEEEEEE-S-HHHHHHHHHH-EEEE-----------------PPP-PPP---HHHHHHHHHTT--HHHHTTTT-----

Radius of gyration: 21.46 Å; Cα contacts (8 Å, |Δi|>4): 374; chains: 1; bounding box: 89×34×45 Å

Nearest PDB structures (foldseek):
  1v2b-assembly1_A  TM=4.832E-01  e=4.287E-02  Nicotiana tabacum
  5h7y-assembly1_A  TM=5.080E-01  e=9.053E-02  Pseudomonas aeruginosa PAO1
  5h7z-assembly1_A  TM=5.307E-01  e=1.388E-01  Pseudomonas aeruginosa PAO1
  6e8a-assembly1_A-3  TM=3.819E-01  e=8.136E-02  Salmonella enterica subsp. enterica serovar Typhimurium
  4pws-assembly1_A  TM=3.983E-01  e=1.063E-01  Mycobacterium tuberculosis

Mean predicted aligned error: 13.28 Å